Protein AF-0000000066300112 (afdb_homodimer)

Solvent-accessible surface area (backbone atoms only — not comparable to full-atom values): 14042 Å² total; per-residue (Å²): 109,47,23,55,57,46,53,54,49,41,53,52,26,54,49,70,46,32,45,64,66,41,35,64,42,34,27,71,74,9,34,42,31,29,86,35,51,52,90,92,51,82,39,70,34,71,17,26,68,51,42,35,70,71,39,67,60,43,56,72,38,44,49,44,45,76,44,78,74,46,71,55,69,42,65,43,68,39,42,24,39,34,36,32,34,36,44,31,38,26,55,88,60,64,20,62,32,71,43,59,37,46,36,41,33,35,38,55,98,65,18,28,46,32,39,40,44,38,51,46,44,68,46,54,28,49,12,45,60,26,69,71,45,36,48,53,52,60,72,68,97,110,45,23,56,57,46,53,55,49,40,53,50,27,53,50,69,47,32,45,66,66,41,35,64,43,34,29,70,75,8,32,44,32,30,86,34,49,52,92,92,51,83,41,71,34,72,18,26,66,53,41,35,70,70,38,66,57,42,55,73,37,44,48,44,45,77,43,76,73,42,71,56,68,44,66,42,66,40,43,24,38,34,36,33,33,36,45,30,36,27,55,88,60,64,22,62,32,70,43,59,37,45,36,41,34,34,39,54,97,66,18,30,46,31,40,41,45,39,50,47,44,68,44,54,29,48,12,45,60,27,67,71,46,38,47,51,52,58,69,68,96

Foldseek 3Di:
DFFLVLVVVLLVCVQVLNQLVNLVLADQQAKEAEPPADPLDDGIATGSVSSCVVRVCVSVFKHKDKDDWDWDDDPDRQKTWIKIWIWMATNQVRAIATKIKIWIFGDDPRGTRYIYIYIDNQRVQVRCVHPVSVVCVSVVD/DFFLVLVVVLLVCVQVLNQLVNLVLADQQAKEAEPPADPLDDGIATGSVSSCVVCVCVSVFKHKDKDDWDWDDDPDRQKTWIKIWIWMATNQVRAIATKIKIWIFGDDPRGTRYIYIYIDNQRVQVRCVHPVSVVCVSVVD

Secondary structure (DSSP, 8-state):
--HHHHHHHHHHHHHTT-HHHHHTTEEEEEEEE-TTPPTTS--EEESHHHHHHHHTTHHHHEEEEEEEEEEE-BS-TTEEEEEEEEEEEETTT--EEEEEEEEEEEEETTEEEEEEEEE-HHHHHHHTTSHHHHHHHHHH-/--HHHHHHHHHHHHHTT-HHHHHTTEEEEEEEE-TTPPTTS--EEESHHHHHHHHTTHHHHEEEEEEEEEEE-BS-TTEEEEEEEEEEEETTT--EEEEEEEEEEEEETTEEEEEEEEE-HHHHHHHTTSHHHHHHHHHH-

Radius of gyration: 19.24 Å; Cα contacts (8 Å, |Δi|>4): 624; chains: 2; bounding box: 43×50×34 Å

Sequence (282 aa):
MNAKEILVHSLRLLENGDARGWCDLFHPEGVLEFPYAPPGWKTRFEGRETIWAHMRLFPEHLTVRFTDVQFYETADPDLAIGEFHGDGVATVSGGKLAQDYISVLRTRDGQILLYRDFWNPLRHLEALGGVEAAAKIVQGAMNAKEILVHSLRLLENGDARGWCDLFHPEGVLEFPYAPPGWKTRFEGRETIWAHMRLFPEHLTVRFTDVQFYETADPDLAIGEFHGDGVATVSGGKLAQDYISVLRTRDGQILLYRDFWNPLRHLEALGGVEAAAKIVQGA

pLDDT: mean 92.83, std 10.64, range [42.91, 98.94]

InterPro domains:
  IPR032710 NTF2-like domain superfamily [SSF54427] (1-129)
  IPR037401 SnoaL-like domain [PF12680] (11-113)

Organism: Pseudomonas aeruginosa (strain ATCC 15692 / DSM 22644 / CIP 104116 / JCM 14847 / LMG 12228 / 1C / PRS 101 / PAO1) (NCBI:txid208964)

Structure (mmCIF, N/CA/C/O backbone):
data_AF-0000000066300112-model_v1
#
loop_
_entity.id
_entity.type
_entity.pdbx_description
1 polymer 'Uncharacterized PhzA/B-like protein PA3332'
#
loop_
_atom_site.group_PDB
_atom_site.id
_atom_site.type_symbol
_atom_site.label_atom_id
_atom_site.label_alt_id
_atom_site.label_comp_id
_atom_site.label_asym_id
_atom_site.label_entity_id
_atom_site.label_seq_id
_atom_site.pdbx_PDB_ins_code
_atom_site.Cartn_x
_atom_site.Cartn_y
_atom_site.Cartn_z
_atom_site.occupancy
_atom_site.B_iso_or_equiv
_atom_site.auth_seq_id
_atom_site.auth_comp_id
_atom_site.auth_asym_id
_atom_site.auth_atom_id
_atom_site.pdbx_PDB_model_num
ATOM 1 N N . MET A 1 1 ? 19.109 -15.453 -10.133 1 88.5 1 MET A N 1
ATOM 2 C CA . MET A 1 1 ? 18.172 -14.367 -10.398 1 88.5 1 MET A CA 1
ATOM 3 C C . MET A 1 1 ? 18.156 -13.359 -9.25 1 88.5 1 MET A C 1
ATOM 5 O O . MET A 1 1 ? 18.266 -13.742 -8.086 1 88.5 1 MET A O 1
ATOM 9 N N . ASN A 1 2 ? 18.125 -12.062 -9.594 1 95 2 ASN A N 1
ATOM 10 C CA . ASN A 1 2 ? 17.984 -11.07 -8.531 1 95 2 ASN A CA 1
ATOM 11 C C . ASN A 1 2 ? 16.531 -10.844 -8.156 1 95 2 ASN A C 1
ATOM 13 O O . ASN A 1 2 ? 15.633 -11.438 -8.75 1 95 2 ASN A O 1
ATOM 17 N N . ALA A 1 3 ? 16.328 -10.078 -7.164 1 97.81 3 ALA A N 1
ATOM 18 C CA . ALA A 1 3 ? 14.992 -9.906 -6.59 1 97.81 3 ALA A CA 1
ATOM 19 C C . ALA A 1 3 ? 14.016 -9.352 -7.625 1 97.81 3 ALA A C 1
ATOM 21 O O . ALA A 1 3 ? 12.859 -9.766 -7.68 1 97.81 3 ALA A O 1
ATOM 22 N N . LYS A 1 4 ? 14.43 -8.375 -8.43 1 97.38 4 LYS A N 1
ATOM 23 C CA . LYS A 1 4 ? 13.57 -7.812 -9.469 1 97.38 4 LYS A CA 1
ATOM 24 C C . LYS A 1 4 ? 13.125 -8.883 -10.461 1 97.38 4 LYS A C 1
ATOM 26 O O . LYS A 1 4 ? 11.938 -8.977 -10.789 1 97.38 4 LYS A O 1
ATOM 31 N N . GLU A 1 5 ? 14.047 -9.633 -10.945 1 97.62 5 GLU A N 1
ATOM 32 C CA . GLU A 1 5 ? 13.75 -10.719 -11.867 1 97.62 5 GLU A CA 1
ATOM 33 C C . GLU A 1 5 ? 12.797 -11.734 -11.242 1 97.62 5 GLU A C 1
ATOM 35 O O . GLU A 1 5 ? 11.898 -12.25 -11.914 1 97.62 5 GLU A O 1
ATOM 40 N N . ILE A 1 6 ? 13.031 -11.992 -9.969 1 98.56 6 ILE A N 1
ATOM 41 C CA . ILE A 1 6 ? 12.188 -12.953 -9.266 1 98.56 6 ILE A CA 1
ATOM 42 C C . ILE A 1 6 ? 10.766 -12.406 -9.156 1 98.56 6 ILE A C 1
ATOM 44 O O . ILE A 1 6 ? 9.797 -13.148 -9.359 1 98.56 6 ILE A O 1
ATOM 48 N N . LEU A 1 7 ? 10.57 -11.117 -8.828 1 98.69 7 LEU A N 1
ATOM 49 C CA . LEU A 1 7 ? 9.234 -10.531 -8.758 1 98.69 7 LEU A CA 1
ATOM 50 C C . LEU A 1 7 ? 8.539 -10.609 -10.109 1 98.69 7 LEU A C 1
ATOM 52 O O . LEU A 1 7 ? 7.375 -11.016 -10.195 1 98.69 7 LEU A O 1
ATOM 56 N N . VAL A 1 8 ? 9.242 -10.297 -11.188 1 98.56 8 VAL A N 1
ATOM 57 C CA . VAL A 1 8 ? 8.664 -10.367 -12.523 1 98.56 8 VAL A CA 1
ATOM 58 C C . VAL A 1 8 ? 8.258 -11.805 -12.836 1 98.56 8 VAL A C 1
ATOM 60 O O . VAL A 1 8 ? 7.156 -12.055 -13.328 1 98.56 8 VAL A O 1
ATOM 63 N N . HIS A 1 9 ? 9.141 -12.703 -12.547 1 98.56 9 HIS A N 1
ATOM 64 C CA . HIS A 1 9 ? 8.852 -14.117 -12.758 1 98.56 9 HIS A CA 1
ATOM 65 C C . HIS A 1 9 ? 7.648 -14.562 -11.938 1 98.56 9 HIS A C 1
ATOM 67 O O . HIS A 1 9 ? 6.809 -15.328 -12.422 1 98.56 9 HIS A O 1
ATOM 73 N N . SER A 1 10 ? 7.578 -14.133 -10.719 1 98.69 10 SER A N 1
ATOM 74 C CA . SER A 1 10 ? 6.453 -14.461 -9.852 1 98.69 10 SER A CA 1
ATOM 75 C C . SER A 1 10 ? 5.129 -14.023 -10.477 1 98.69 10 SER A C 1
ATOM 77 O O . SER A 1 10 ? 4.148 -14.773 -10.445 1 98.69 10 SER A O 1
ATOM 79 N N . LEU A 1 11 ? 5.055 -12.828 -11.039 1 98.56 11 LEU A N 1
ATOM 80 C CA . LEU A 1 11 ? 3.84 -12.32 -11.672 1 98.56 11 LEU A CA 1
ATOM 81 C C . LEU A 1 11 ? 3.451 -13.188 -12.867 1 98.56 11 LEU A C 1
ATOM 83 O O . LEU A 1 11 ? 2.271 -13.492 -13.062 1 98.56 11 LEU A O 1
ATOM 87 N N . ARG A 1 12 ? 4.406 -13.617 -13.656 1 98.25 12 ARG A N 1
ATOM 88 C CA . ARG A 1 12 ? 4.148 -14.469 -14.812 1 98.25 12 ARG A CA 1
ATOM 89 C C . ARG A 1 12 ? 3.564 -15.812 -14.383 1 98.25 12 ARG A C 1
ATOM 91 O O . ARG A 1 12 ? 2.662 -16.328 -15.031 1 98.25 12 ARG A O 1
ATOM 98 N N . LEU A 1 13 ? 4.109 -16.359 -13.328 1 98.25 13 LEU A N 1
ATOM 99 C CA . LEU A 1 13 ? 3.607 -17.625 -12.82 1 98.25 13 LEU A CA 1
ATOM 100 C C . LEU A 1 13 ? 2.148 -17.5 -12.398 1 98.25 13 LEU A C 1
ATOM 102 O O . LEU A 1 13 ? 1.335 -18.391 -12.688 1 98.25 13 LEU A O 1
ATOM 106 N N . LEU A 1 14 ? 1.793 -16.422 -11.711 1 97 14 LEU A N 1
ATOM 107 C CA . LEU A 1 14 ? 0.415 -16.203 -11.289 1 97 14 LEU A CA 1
ATOM 108 C C . LEU A 1 14 ? -0.497 -16 -12.492 1 97 14 LEU A C 1
ATOM 110 O O . LEU A 1 14 ? -1.623 -16.5 -12.516 1 97 14 LEU A O 1
ATOM 114 N N . GLU A 1 15 ? -0.04 -15.305 -13.516 1 97 15 GLU A N 1
ATOM 115 C CA . GLU A 1 15 ? -0.801 -15.109 -14.742 1 97 15 GLU A CA 1
ATOM 116 C C . GLU A 1 15 ? -1.117 -16.438 -15.414 1 97 15 GLU A C 1
ATOM 118 O O . GLU A 1 15 ? -2.195 -16.609 -15.992 1 97 15 GLU A O 1
ATOM 123 N N . ASN A 1 16 ? -0.213 -17.328 -15.32 1 96.56 16 ASN A N 1
ATOM 124 C CA . ASN A 1 16 ? -0.345 -18.625 -15.984 1 96.56 16 ASN A CA 1
ATOM 125 C C . ASN A 1 16 ? -1.075 -19.625 -15.102 1 96.56 16 ASN A C 1
ATOM 127 O O . AS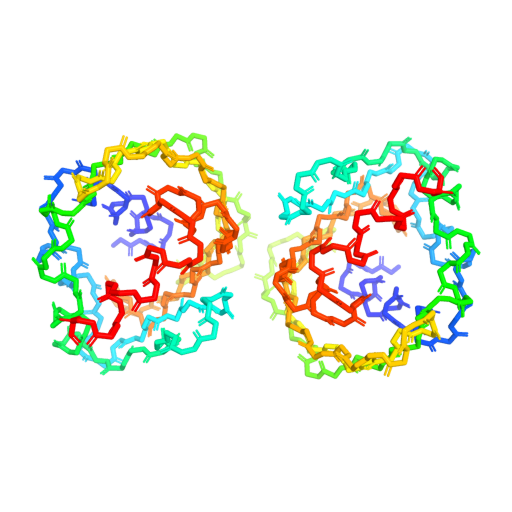N A 1 16 ? -1.207 -20.797 -15.469 1 96.56 16 ASN A O 1
ATOM 131 N N . GLY A 1 17 ? -1.426 -19.234 -13.984 1 94.69 17 GLY A N 1
ATOM 132 C CA . GLY A 1 17 ? -2.146 -20.109 -13.07 1 94.69 17 GLY A CA 1
ATOM 133 C C . GLY A 1 17 ? -1.262 -21.172 -12.438 1 94.69 17 GLY A C 1
ATOM 134 O O . GLY A 1 17 ? -1.748 -22.219 -12.008 1 94.69 17 GLY A O 1
ATOM 135 N N . ASP A 1 18 ? 0.039 -20.891 -12.43 1 96.81 18 ASP A N 1
ATOM 136 C CA . ASP A 1 18 ? 0.975 -21.844 -11.844 1 96.81 18 ASP A CA 1
ATOM 137 C C . ASP A 1 18 ? 1.244 -21.516 -10.375 1 96.81 18 ASP A C 1
ATOM 139 O O . ASP A 1 18 ? 2.342 -21.078 -10.023 1 96.81 18 ASP A O 1
ATOM 143 N N . ALA A 1 19 ? 0.326 -21.906 -9.531 1 96.69 19 ALA A N 1
ATOM 144 C CA . ALA A 1 19 ? 0.396 -21.594 -8.109 1 96.69 19 ALA A CA 1
ATOM 145 C C . ALA A 1 19 ? 1.543 -22.344 -7.438 1 96.69 19 ALA A C 1
ATOM 147 O O . ALA A 1 19 ? 2.238 -21.781 -6.582 1 96.69 19 ALA A O 1
ATOM 148 N N . ARG A 1 20 ? 1.713 -23.547 -7.762 1 97.5 20 ARG A N 1
ATOM 149 C CA . ARG A 1 20 ? 2.795 -24.297 -7.137 1 97.5 20 ARG A CA 1
ATOM 150 C C . ARG A 1 20 ? 4.156 -23.719 -7.516 1 97.5 20 ARG A C 1
ATOM 152 O O . ARG A 1 20 ? 5.023 -23.547 -6.656 1 97.5 20 ARG A O 1
ATOM 159 N N . GLY A 1 21 ? 4.375 -23.484 -8.859 1 98.25 21 GLY A N 1
ATOM 160 C CA . GLY A 1 21 ? 5.602 -22.812 -9.266 1 98.25 21 GLY A CA 1
ATOM 161 C C . GLY A 1 21 ? 5.855 -21.516 -8.531 1 98.25 21 GLY A C 1
ATOM 162 O O . GLY A 1 21 ? 6.996 -21.203 -8.18 1 98.25 21 GLY A O 1
ATOM 163 N N . TRP A 1 22 ? 4.812 -20.719 -8.305 1 98.56 22 TRP A N 1
ATOM 164 C CA . TRP A 1 22 ? 4.914 -19.469 -7.57 1 98.56 22 TRP A CA 1
ATOM 165 C C . TRP A 1 22 ? 5.387 -19.703 -6.141 1 98.56 22 TRP A C 1
ATOM 167 O O . TRP A 1 22 ? 6.316 -19.047 -5.672 1 98.56 22 TRP A O 1
ATOM 177 N N . CYS A 1 23 ? 4.789 -20.703 -5.438 1 98.62 23 CYS A N 1
ATOM 178 C CA . CYS A 1 23 ? 5.156 -21.016 -4.059 1 98.62 23 CYS A CA 1
ATOM 179 C C . CYS A 1 23 ? 6.594 -21.516 -3.98 1 98.62 23 CYS A C 1
ATOM 181 O O . CYS A 1 23 ? 7.293 -21.25 -3.002 1 98.62 23 CYS A O 1
ATOM 183 N N . ASP A 1 24 ? 7.047 -22.172 -4.992 1 98.38 24 ASP A N 1
ATOM 184 C CA . ASP A 1 24 ? 8.383 -22.781 -5 1 98.38 24 ASP A CA 1
ATOM 185 C C . ASP A 1 24 ? 9.461 -21.703 -5.117 1 98.38 24 ASP A C 1
ATOM 187 O O . ASP A 1 24 ? 10.641 -21.98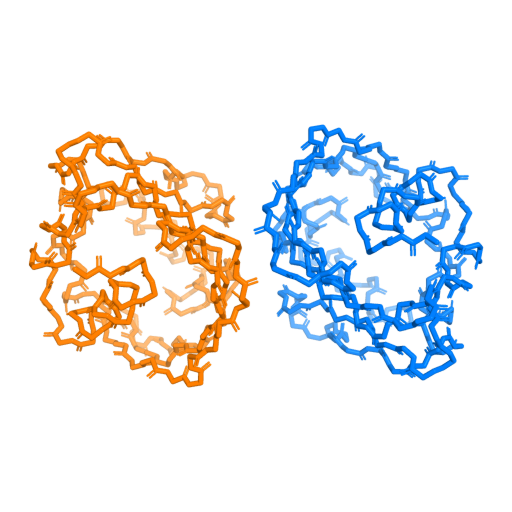4 -4.91 1 98.38 24 ASP A O 1
ATOM 191 N N . LEU A 1 25 ? 9.102 -20.484 -5.465 1 98.69 25 LEU A N 1
ATOM 192 C CA . LEU A 1 25 ? 10.055 -19.375 -5.469 1 98.69 25 LEU A CA 1
ATOM 193 C C . LEU A 1 25 ? 10.461 -19.016 -4.047 1 98.69 25 LEU A C 1
ATOM 195 O O . LEU A 1 25 ? 11.492 -18.359 -3.842 1 98.69 25 LEU A O 1
ATOM 199 N N . PHE A 1 26 ? 9.656 -19.391 -3.047 1 98.88 26 PHE A N 1
ATOM 200 C CA . PHE A 1 26 ? 9.914 -19.016 -1.663 1 98.88 26 PHE A CA 1
ATOM 201 C C . PHE A 1 26 ? 10.969 -19.922 -1.036 1 98.88 26 PHE A C 1
ATOM 203 O O . PHE A 1 26 ? 11.008 -21.109 -1.325 1 98.88 26 PHE A O 1
ATOM 210 N N . HIS A 1 27 ? 11.836 -19.312 -0.205 1 98.62 27 HIS A N 1
ATOM 211 C CA . HIS A 1 27 ? 12.602 -20.094 0.76 1 98.62 27 HIS A CA 1
ATOM 212 C C . HIS A 1 27 ? 11.688 -20.969 1.607 1 98.62 27 HIS A C 1
ATOM 214 O O . HIS A 1 27 ? 10.539 -20.594 1.879 1 98.62 27 HIS A O 1
ATOM 220 N N . PRO A 1 28 ? 12.18 -22.141 2.018 1 98.56 28 PRO A N 1
ATOM 221 C CA . PRO A 1 28 ? 11.336 -22.984 2.861 1 98.56 28 PRO A CA 1
ATOM 222 C C . PRO A 1 28 ? 10.773 -22.234 4.07 1 98.56 28 PRO A C 1
ATOM 224 O O . PRO A 1 28 ? 9.664 -22.531 4.527 1 98.56 28 PRO A O 1
ATOM 227 N N . GLU A 1 29 ? 11.523 -21.25 4.543 1 98.5 29 GLU A N 1
ATOM 228 C CA . GLU A 1 29 ? 11.07 -20.438 5.672 1 98.5 29 GLU A CA 1
ATOM 229 C C . GLU A 1 29 ? 10.594 -19.062 5.207 1 98.5 29 GLU A C 1
ATOM 231 O O . GLU A 1 29 ? 10.562 -18.109 5.992 1 98.5 29 GLU A O 1
ATOM 236 N N . GLY A 1 30 ? 10.383 -18.922 3.941 1 98.81 30 GLY A N 1
ATOM 237 C CA . GLY A 1 30 ? 9.938 -17.641 3.395 1 98.81 30 GLY A CA 1
ATOM 238 C C . GLY A 1 30 ? 8.609 -17.188 3.965 1 98.81 30 GLY A C 1
ATOM 239 O O . GLY A 1 30 ? 7.852 -17.984 4.516 1 98.81 30 GLY A O 1
ATOM 240 N N . VAL A 1 31 ? 8.328 -15.922 3.887 1 98.94 31 VAL A N 1
ATOM 241 C CA . VAL A 1 31 ? 7.148 -15.312 4.492 1 98.94 31 VAL A CA 1
ATOM 242 C C . VAL A 1 31 ? 6.391 -14.5 3.443 1 98.94 31 VAL A C 1
ATOM 244 O O . VAL A 1 31 ? 7 -13.781 2.645 1 98.94 31 VAL A O 1
ATOM 247 N N . LEU A 1 32 ? 5.07 -14.633 3.383 1 98.81 32 LEU A N 1
ATOM 248 C CA . LEU A 1 32 ? 4.145 -13.82 2.6 1 98.81 32 LEU A CA 1
ATOM 249 C C . LEU A 1 32 ? 3.273 -12.961 3.508 1 98.81 32 LEU A C 1
ATOM 251 O O . LEU A 1 32 ? 2.705 -13.453 4.48 1 98.81 32 LEU A O 1
ATOM 255 N N . GLU A 1 33 ? 3.232 -11.688 3.23 1 98.81 33 GLU A N 1
ATOM 256 C CA . GLU A 1 33 ? 2.43 -10.781 4.039 1 98.81 33 GLU A CA 1
ATOM 257 C C . GLU A 1 33 ? 1.467 -9.977 3.172 1 98.81 33 GLU A C 1
ATOM 259 O O . GLU A 1 33 ? 1.83 -9.531 2.082 1 98.81 33 GLU A O 1
ATOM 264 N N . PHE A 1 34 ? 0.231 -9.844 3.625 1 98.12 34 PHE A N 1
ATOM 265 C CA . PHE A 1 34 ? -0.791 -8.953 3.086 1 98.12 34 PHE A CA 1
ATOM 266 C C . PHE A 1 34 ? -1.188 -7.902 4.113 1 98.12 34 PHE A C 1
ATOM 268 O O . PHE A 1 34 ? -2.227 -8.023 4.766 1 98.12 34 PHE A O 1
ATOM 275 N N . PRO A 1 35 ? -0.487 -6.754 4.164 1 98.31 35 PRO A N 1
ATOM 276 C CA . PRO A 1 35 ? -0.663 -5.828 5.285 1 98.31 35 PRO A CA 1
ATOM 277 C C . PRO A 1 35 ? -2.061 -5.215 5.328 1 98.31 35 PRO A C 1
ATOM 279 O O . PRO A 1 35 ? -2.539 -4.836 6.398 1 98.31 35 PRO A O 1
ATOM 282 N N . TYR A 1 36 ? -2.729 -5.172 4.176 1 97.94 36 TYR A N 1
ATOM 283 C CA . TYR A 1 36 ? -3.998 -4.457 4.137 1 97.94 36 TYR A CA 1
ATOM 284 C C . TYR A 1 36 ? -5.164 -5.422 3.967 1 97.94 36 TYR A C 1
ATOM 286 O O . TYR A 1 36 ? -6.262 -5.016 3.578 1 97.94 36 TYR A O 1
ATOM 294 N N . ALA A 1 37 ? -4.949 -6.699 4.191 1 94.5 37 ALA A N 1
ATOM 295 C CA . ALA A 1 37 ? -6.035 -7.668 4.094 1 94.5 37 ALA A CA 1
ATOM 296 C C . ALA A 1 37 ? -7.207 -7.277 4.992 1 94.5 37 ALA A C 1
ATOM 298 O O . ALA A 1 37 ? -7.008 -6.691 6.059 1 94.5 37 ALA A O 1
ATOM 299 N N . PRO A 1 38 ? -8.391 -7.602 4.586 1 90.69 38 PRO A N 1
ATOM 300 C CA . PRO A 1 38 ? -9.57 -7.277 5.391 1 90.69 38 PRO A CA 1
ATOM 301 C C . PRO A 1 38 ? -9.547 -7.941 6.766 1 90.69 38 PRO A C 1
ATOM 303 O O . PRO A 1 38 ? -8.828 -8.922 6.973 1 90.69 38 PRO A O 1
ATOM 306 N N . PRO A 1 39 ? -10.359 -7.285 7.691 1 84.88 39 PRO A N 1
ATOM 307 C CA . PRO A 1 39 ? -10.477 -7.934 9 1 84.88 39 PRO A CA 1
ATOM 308 C C . PRO A 1 39 ? -10.945 -9.383 8.898 1 84.88 39 PRO A C 1
ATOM 310 O O . PRO A 1 39 ? -11.812 -9.703 8.086 1 84.88 39 PRO A O 1
ATOM 313 N N . GLY A 1 40 ? -10.289 -10.234 9.648 1 85.62 40 GLY A N 1
ATOM 314 C CA . GLY A 1 40 ? -10.664 -11.641 9.633 1 85.62 40 GLY A CA 1
ATOM 315 C C . GLY A 1 40 ? -9.805 -12.477 8.703 1 85.62 40 GLY A C 1
ATOM 316 O O . GLY A 1 40 ? -9.773 -13.703 8.812 1 85.62 40 GLY A O 1
ATOM 317 N N . TRP A 1 41 ? -9.195 -11.812 7.723 1 88.75 41 TRP A N 1
ATOM 318 C CA . TRP A 1 41 ? -8.289 -12.531 6.824 1 88.75 41 TRP A CA 1
ATOM 319 C C . TRP A 1 41 ? -6.898 -12.648 7.434 1 88.75 41 TRP A C 1
ATOM 321 O O . TRP A 1 41 ? -6.434 -11.734 8.125 1 88.75 41 TRP A O 1
ATOM 331 N N . LYS A 1 42 ? -6.254 -13.773 7.227 1 92.19 42 LYS A N 1
ATOM 332 C CA . LYS A 1 42 ? -4.852 -13.914 7.617 1 92.19 42 LYS A CA 1
ATOM 333 C C . LYS A 1 42 ? -3.969 -12.93 6.863 1 92.19 42 LYS A C 1
ATOM 335 O O . LYS A 1 42 ? -4.145 -12.727 5.656 1 92.19 42 LYS A O 1
ATOM 340 N N . THR A 1 43 ? -2.975 -12.375 7.59 1 96.38 43 THR A N 1
ATOM 341 C CA . THR A 1 43 ? -2.141 -11.336 6.984 1 96.38 43 THR A CA 1
ATOM 342 C C . THR A 1 43 ? -0.707 -11.836 6.812 1 96.38 43 THR A C 1
ATOM 344 O O . THR A 1 43 ? 0.1 -11.188 6.137 1 96.38 43 THR A O 1
ATOM 347 N N . ARG A 1 44 ? -0.374 -12.891 7.461 1 98.44 44 ARG A N 1
ATOM 348 C CA . ARG A 1 44 ? 1 -13.383 7.449 1 98.44 44 ARG A CA 1
ATOM 349 C C . ARG A 1 44 ? 1.039 -14.898 7.336 1 98.44 44 ARG A C 1
ATOM 351 O O . ARG A 1 44 ? 0.321 -15.602 8.055 1 98.44 44 ARG A O 1
ATOM 358 N N . PHE A 1 45 ? 1.798 -15.383 6.375 1 98.31 45 PHE A N 1
ATOM 359 C CA . PHE A 1 45 ? 2.002 -16.797 6.121 1 98.31 45 PHE A CA 1
ATOM 360 C C . PHE A 1 45 ? 3.48 -17.156 6.203 1 98.31 45 PHE A C 1
ATOM 362 O O . PHE A 1 45 ? 4.297 -16.625 5.449 1 98.31 45 PHE A O 1
ATOM 369 N N . GLU A 1 46 ? 3.799 -18.047 7.109 1 98.69 46 GLU A N 1
ATOM 370 C CA . GLU A 1 46 ? 5.195 -18.406 7.328 1 98.69 46 GLU A CA 1
ATOM 371 C C . GLU A 1 46 ? 5.484 -19.828 6.848 1 98.69 46 GLU A C 1
ATOM 373 O O . GLU A 1 46 ? 4.891 -20.781 7.336 1 98.69 46 GLU A O 1
ATOM 378 N N . GLY A 1 47 ? 6.406 -19.828 5.898 1 98.75 47 GLY A N 1
ATOM 379 C CA . GLY A 1 47 ? 6.809 -21.109 5.352 1 98.75 47 GLY A CA 1
ATOM 380 C C . GLY A 1 47 ? 6.18 -21.422 4.004 1 98.75 47 GLY A C 1
ATOM 381 O O . GLY A 1 47 ? 4.988 -21.172 3.803 1 98.75 47 GLY A O 1
ATOM 382 N N . ARG A 1 48 ? 7.023 -21.984 3.156 1 98.5 48 ARG A N 1
ATOM 383 C CA . ARG A 1 48 ? 6.617 -22.25 1.782 1 98.5 48 ARG A CA 1
ATOM 384 C C . ARG A 1 48 ? 5.387 -23.156 1.744 1 98.5 48 ARG A C 1
ATOM 386 O O . ARG A 1 48 ? 4.473 -22.938 0.947 1 98.5 48 ARG A O 1
ATOM 393 N N . GLU A 1 49 ? 5.281 -24.141 2.594 1 98.25 49 GLU A N 1
ATOM 394 C CA . GLU A 1 49 ? 4.164 -25.078 2.568 1 98.25 49 GLU A CA 1
ATOM 395 C C . GLU A 1 49 ? 2.893 -24.438 3.113 1 98.25 49 GLU A C 1
ATOM 397 O O . GLU A 1 49 ? 1.788 -24.75 2.658 1 98.25 49 GLU A O 1
ATOM 402 N N . THR A 1 50 ? 3.035 -23.594 4.109 1 98.25 50 THR A N 1
ATOM 403 C CA . THR A 1 50 ? 1.897 -22.812 4.582 1 98.25 50 THR A CA 1
ATOM 404 C C . THR A 1 50 ? 1.364 -21.906 3.477 1 98.25 50 THR A C 1
ATOM 406 O O . THR A 1 50 ? 0.151 -21.797 3.287 1 98.25 50 THR A O 1
ATOM 409 N N . ILE A 1 51 ? 2.256 -21.297 2.754 1 98.38 51 ILE A N 1
ATOM 410 C CA . ILE A 1 51 ? 1.879 -20.453 1.63 1 98.38 51 ILE A CA 1
ATOM 411 C C . ILE A 1 51 ? 1.184 -21.281 0.559 1 98.38 51 ILE A C 1
ATOM 413 O O . ILE A 1 51 ? 0.147 -20.891 0.025 1 98.38 51 ILE A O 1
ATOM 417 N N . TRP A 1 52 ? 1.664 -22.453 0.327 1 97.75 52 TRP A N 1
ATOM 418 C CA . TRP A 1 52 ? 1.053 -23.359 -0.649 1 97.75 52 TRP A CA 1
ATOM 419 C C . TRP A 1 52 ? -0.362 -23.734 -0.226 1 97.75 52 TRP A C 1
ATOM 421 O O . TRP A 1 52 ? -1.282 -23.734 -1.047 1 97.75 52 TRP A O 1
ATOM 431 N N . ALA A 1 53 ? -0.567 -24.031 1.001 1 96.5 53 ALA A N 1
ATOM 432 C CA . ALA A 1 53 ? -1.896 -24.375 1.496 1 96.5 53 ALA A CA 1
ATOM 433 C C . ALA A 1 53 ? -2.898 -23.266 1.213 1 96.5 53 ALA A C 1
ATOM 435 O O . ALA A 1 53 ? -4.066 -23.531 0.914 1 96.5 53 ALA A O 1
ATOM 436 N N . HIS A 1 54 ? -2.441 -22.047 1.311 1 93.56 54 HIS A N 1
ATOM 437 C CA . HIS A 1 54 ? -3.301 -20.891 1.083 1 93.56 54 HIS A CA 1
ATOM 438 C C . HIS A 1 54 ? -3.527 -20.656 -0.407 1 93.56 54 HIS A C 1
ATOM 440 O O . HIS A 1 54 ? -4.629 -20.297 -0.822 1 93.56 54 HIS A O 1
ATOM 446 N N . MET A 1 55 ? -2.494 -20.953 -1.212 1 95.12 55 MET A N 1
ATOM 447 C CA . MET A 1 55 ? -2.479 -20.516 -2.605 1 95.12 55 MET A CA 1
ATOM 448 C C . MET A 1 55 ? -2.953 -21.625 -3.531 1 95.12 55 MET A C 1
ATOM 450 O O . MET A 1 55 ? -3.252 -21.375 -4.703 1 95.12 55 MET A O 1
ATOM 454 N N . ARG A 1 56 ? -3.137 -22.781 -3.098 1 92.38 56 ARG A N 1
ATOM 455 C CA . ARG A 1 56 ? -3.322 -23.953 -3.939 1 92.38 56 ARG A CA 1
ATOM 456 C C . ARG A 1 56 ? -4.594 -23.844 -4.77 1 92.38 56 ARG A C 1
ATOM 458 O O . ARG A 1 56 ? -4.664 -24.359 -5.887 1 92.38 56 ARG A O 1
ATOM 465 N N . LEU A 1 57 ? -5.625 -23.188 -4.316 1 86.5 57 LEU A N 1
ATOM 466 C CA . LEU A 1 57 ? -6.879 -23.078 -5.055 1 86.5 57 LEU A CA 1
ATOM 467 C C . LEU A 1 57 ? -6.957 -21.766 -5.809 1 86.5 57 LEU A C 1
ATOM 469 O O . LEU A 1 57 ? -7.953 -21.484 -6.484 1 86.5 57 LEU A O 1
ATOM 473 N N . PHE A 1 58 ? -5.977 -20.953 -5.773 1 87 58 PHE A N 1
ATOM 474 C CA . PHE A 1 58 ? -5.953 -19.625 -6.371 1 87 58 PHE A CA 1
ATOM 475 C C . PHE A 1 58 ? -6.301 -19.703 -7.852 1 87 58 PHE A C 1
ATOM 477 O O . PHE A 1 58 ? -7.137 -18.938 -8.336 1 87 58 PHE A O 1
ATOM 484 N N . PRO A 1 59 ? -5.715 -20.703 -8.633 1 87.69 59 PRO A N 1
ATOM 485 C CA . PRO A 1 59 ? -6.004 -20.734 -10.07 1 87.69 59 PRO A CA 1
ATOM 486 C C . PRO A 1 59 ? -7.48 -20.984 -10.375 1 87.69 59 PRO A C 1
ATOM 488 O O . PRO A 1 59 ? -7.961 -20.625 -11.453 1 87.69 59 PRO A O 1
ATOM 491 N N . GLU A 1 60 ? -8.172 -21.531 -9.453 1 88.12 60 GLU A N 1
ATOM 492 C CA . GLU A 1 60 ? -9.594 -21.797 -9.641 1 88.12 60 GLU A CA 1
ATOM 493 C C . GLU A 1 60 ? -10.438 -20.578 -9.289 1 88.12 60 GLU A C 1
ATOM 495 O O . GLU A 1 60 ? -11.602 -20.5 -9.68 1 88.12 60 GLU A O 1
ATOM 500 N N . HIS A 1 61 ? -9.797 -19.688 -8.68 1 86.56 61 HIS A N 1
ATOM 501 C CA . HIS A 1 61 ? -10.602 -18.625 -8.102 1 86.56 61 HIS A CA 1
ATOM 502 C C . HIS A 1 61 ? -10.391 -17.312 -8.852 1 86.56 61 HIS A C 1
ATOM 504 O O . HIS A 1 61 ? -11.266 -16.438 -8.836 1 86.56 61 HIS A O 1
ATOM 510 N N . LEU A 1 62 ? -9.258 -17.172 -9.469 1 88.75 62 LEU A N 1
ATOM 511 C CA . LEU A 1 62 ? -8.922 -15.859 -10.023 1 88.75 62 LEU A CA 1
ATOM 512 C C . LEU A 1 62 ? -8.102 -16.016 -11.297 1 88.75 62 LEU A C 1
ATOM 514 O O . LEU A 1 62 ? -7.168 -16.812 -11.352 1 88.75 62 LEU A O 1
ATOM 518 N N . THR A 1 63 ? -8.477 -15.32 -12.305 1 93.88 63 THR A N 1
ATOM 519 C CA . THR A 1 63 ? -7.609 -15.047 -13.445 1 93.88 63 THR A CA 1
ATOM 520 C C . THR A 1 63 ? -7.137 -13.594 -13.438 1 93.88 63 THR A C 1
ATOM 522 O O . THR A 1 63 ? -7.922 -12.688 -13.156 1 93.88 63 THR A O 1
ATOM 525 N N . VAL A 1 64 ? -5.887 -13.445 -13.719 1 96.44 64 VAL A N 1
ATOM 526 C CA . VAL A 1 64 ? -5.367 -12.078 -13.625 1 96.44 64 VAL A CA 1
ATOM 527 C C . VAL A 1 64 ? -4.27 -11.875 -14.664 1 96.44 64 VAL A C 1
ATOM 529 O O . VAL A 1 64 ? -3.549 -12.812 -15.016 1 96.44 64 VAL A O 1
ATOM 532 N N . ARG A 1 65 ? -4.18 -10.688 -15.219 1 98.06 65 ARG A N 1
ATOM 533 C CA . ARG A 1 65 ? -3.082 -10.195 -16.047 1 98.06 65 ARG A CA 1
ATOM 534 C C . ARG A 1 65 ? -2.424 -8.977 -15.398 1 98.06 65 ARG A C 1
ATOM 536 O O . ARG A 1 65 ? -3.109 -8.055 -14.945 1 98.06 65 ARG A O 1
ATOM 543 N N . PHE A 1 66 ? -1.118 -9.031 -15.375 1 98.56 66 PHE A N 1
ATOM 544 C CA . PHE A 1 66 ? -0.385 -7.926 -14.766 1 98.56 66 PHE A CA 1
ATOM 545 C C . PHE A 1 66 ? 0.256 -7.051 -15.836 1 98.56 66 PHE A C 1
ATOM 547 O O . PHE A 1 66 ? 0.787 -7.559 -16.828 1 98.56 66 PHE A O 1
ATOM 554 N N . THR A 1 67 ? 0.167 -5.766 -15.664 1 98.56 67 THR A N 1
ATOM 555 C CA . THR A 1 67 ? 0.746 -4.785 -16.578 1 98.56 67 THR A CA 1
ATOM 556 C C . THR A 1 67 ? 1.412 -3.654 -15.797 1 98.56 67 THR A C 1
ATOM 558 O O . THR A 1 67 ? 1.334 -3.609 -14.57 1 98.56 67 THR A O 1
ATOM 561 N N . ASP A 1 68 ? 2.189 -2.799 -16.516 1 98.44 68 ASP A N 1
ATOM 562 C CA . ASP A 1 68 ? 2.77 -1.565 -15.992 1 98.44 68 ASP A CA 1
ATOM 563 C C . ASP A 1 68 ? 3.678 -1.851 -14.797 1 98.44 68 ASP A C 1
ATOM 565 O O . ASP A 1 68 ? 3.588 -1.179 -13.773 1 98.44 68 ASP A O 1
ATOM 569 N N . VAL A 1 69 ? 4.438 -2.912 -14.883 1 98.44 69 VAL A N 1
ATOM 570 C CA . VAL A 1 69 ? 5.367 -3.273 -13.82 1 98.44 69 VAL A CA 1
ATOM 571 C C . VAL A 1 69 ? 6.539 -2.297 -13.805 1 98.44 69 VAL A C 1
ATOM 573 O O . VAL A 1 69 ? 7.258 -2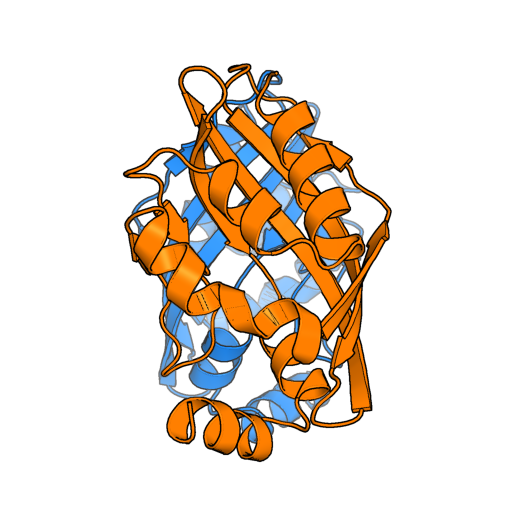.162 -14.797 1 98.44 69 VAL A O 1
ATOM 576 N N . GLN A 1 70 ? 6.688 -1.577 -12.75 1 98.25 70 GLN A N 1
ATOM 577 C CA . GLN A 1 70 ? 7.773 -0.62 -12.555 1 98.25 70 GLN A CA 1
ATOM 578 C C . GLN A 1 70 ? 8.477 -0.848 -11.227 1 98.25 70 GLN A C 1
ATOM 580 O O . GLN A 1 70 ? 7.855 -1.31 -10.258 1 98.25 70 GLN A O 1
ATOM 585 N N . PHE A 1 71 ? 9.742 -0.54 -11.234 1 97.88 71 PHE A N 1
ATOM 586 C CA . PHE A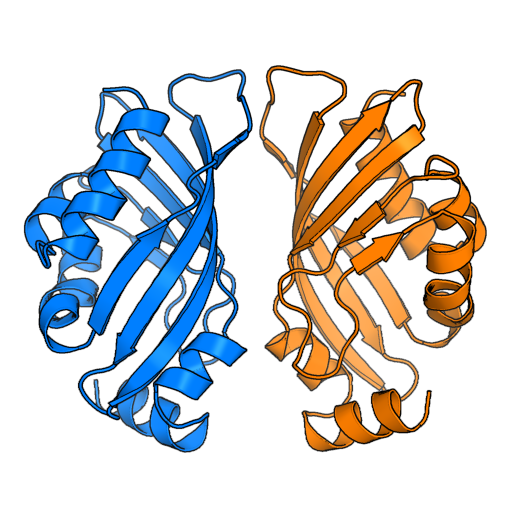 1 71 ? 10.523 -0.761 -10.023 1 97.88 71 PHE A CA 1
ATOM 587 C C . PHE A 1 71 ? 11.164 0.536 -9.555 1 97.88 71 PHE A C 1
ATOM 589 O O . PHE A 1 71 ? 11.539 1.384 -10.367 1 97.88 71 PHE A O 1
ATOM 596 N N . TYR A 1 72 ? 11.258 0.617 -8.203 1 97.19 72 TYR A N 1
ATOM 597 C CA . TYR A 1 72 ? 12.133 1.612 -7.598 1 97.19 72 TYR A CA 1
ATOM 598 C C . TYR A 1 72 ? 13.539 1.057 -7.41 1 97.19 72 TYR A C 1
ATOM 600 O O . TYR A 1 72 ? 13.711 -0.065 -6.93 1 97.19 72 TYR A O 1
ATOM 608 N N . GLU A 1 73 ? 14.469 1.773 -7.781 1 92.06 73 GLU A N 1
ATOM 609 C CA . GLU A 1 73 ? 15.844 1.288 -7.688 1 92.06 73 GLU A CA 1
ATOM 610 C C . GLU A 1 73 ? 16.297 1.214 -6.234 1 92.06 73 GLU A C 1
ATOM 612 O O . GLU A 1 73 ? 16.25 2.209 -5.508 1 92.06 73 GLU A O 1
ATOM 617 N N . THR A 1 74 ? 16.719 0.064 -5.828 1 92.38 74 THR A N 1
ATOM 618 C CA . THR A 1 74 ? 17.219 -0.153 -4.477 1 92.38 74 THR A CA 1
ATOM 619 C C . THR A 1 74 ? 18.734 -0.315 -4.484 1 92.38 74 THR A C 1
ATOM 621 O O . THR A 1 74 ? 19.344 -0.482 -5.547 1 92.38 74 THR A O 1
ATOM 624 N N . ALA A 1 75 ? 19.344 -0.203 -3.361 1 89.81 75 ALA A N 1
ATOM 625 C CA . ALA A 1 75 ? 20.781 -0.338 -3.211 1 89.81 75 ALA A CA 1
ATOM 626 C C . ALA A 1 75 ? 21.188 -1.805 -3.1 1 89.81 75 ALA A C 1
ATOM 628 O O . ALA A 1 75 ? 22.375 -2.133 -3.145 1 89.81 75 ALA A O 1
ATOM 629 N N . ASP A 1 76 ? 20.328 -2.742 -2.928 1 93.69 76 ASP A N 1
ATOM 630 C CA . ASP A 1 76 ? 20.5 -4.156 -2.627 1 93.69 76 ASP A CA 1
ATOM 631 C C . ASP A 1 76 ? 19.875 -5.035 -3.705 1 93.69 76 ASP A C 1
ATOM 633 O O . ASP A 1 76 ? 18.656 -5.004 -3.91 1 93.69 76 ASP A O 1
ATOM 637 N N . PRO A 1 77 ? 20.688 -5.816 -4.426 1 95 77 PRO A N 1
ATOM 638 C CA . PRO A 1 77 ? 20.10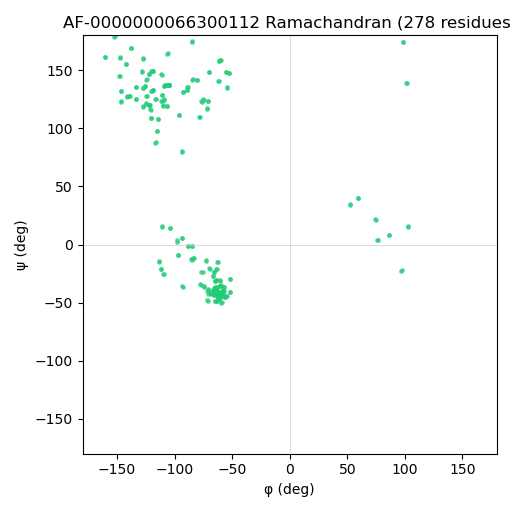9 -6.664 -5.473 1 95 77 PRO A CA 1
ATOM 639 C C . PRO A 1 77 ? 19.141 -7.711 -4.922 1 95 77 PRO A C 1
ATOM 641 O O . PRO A 1 77 ? 18.391 -8.328 -5.688 1 95 77 PRO A O 1
ATOM 644 N N . ASP A 1 78 ? 19.156 -7.938 -3.646 1 97.56 78 ASP A N 1
ATOM 645 C CA . ASP A 1 78 ? 18.281 -8.914 -3.012 1 97.56 78 ASP A CA 1
ATOM 646 C C . ASP A 1 78 ? 17 -8.258 -2.51 1 97.56 78 ASP A C 1
ATOM 648 O O . ASP A 1 78 ? 16.188 -8.898 -1.834 1 97.56 78 ASP A O 1
ATOM 652 N N . LEU A 1 79 ? 16.812 -6.992 -2.801 1 97.94 79 LEU A N 1
ATOM 653 C CA . LEU A 1 79 ? 15.617 -6.242 -2.443 1 97.94 79 LEU A CA 1
ATOM 654 C C . LEU A 1 79 ? 14.977 -5.609 -3.678 1 97.94 79 LEU A C 1
ATOM 656 O O . LEU A 1 79 ? 15.641 -4.875 -4.41 1 97.94 79 LEU A O 1
ATOM 660 N N . ALA A 1 80 ? 13.75 -5.941 -3.951 1 98 80 ALA A N 1
ATOM 661 C CA . ALA A 1 80 ? 12.977 -5.301 -5.012 1 98 80 ALA A CA 1
ATOM 662 C C . ALA A 1 80 ? 11.727 -4.629 -4.449 1 98 80 ALA A C 1
ATOM 664 O O . ALA A 1 80 ? 11.055 -5.184 -3.57 1 98 80 ALA A O 1
ATOM 665 N N . ILE A 1 81 ? 11.492 -3.459 -4.812 1 98.56 81 ILE A N 1
ATOM 666 C CA . ILE A 1 81 ? 10.25 -2.734 -4.555 1 98.56 81 ILE A CA 1
ATOM 667 C C . ILE A 1 81 ? 9.625 -2.289 -5.875 1 98.56 81 ILE A C 1
ATOM 669 O O . ILE A 1 81 ? 10.258 -1.565 -6.652 1 98.56 81 ILE A O 1
ATOM 673 N N . GLY A 1 82 ? 8.422 -2.746 -6.125 1 98.19 82 GLY A N 1
ATOM 674 C CA . GLY A 1 82 ? 7.805 -2.447 -7.41 1 98.19 82 GLY A CA 1
ATOM 675 C C . GLY A 1 82 ? 6.316 -2.174 -7.309 1 98.19 82 GLY A C 1
ATOM 676 O O . GLY A 1 82 ? 5.676 -2.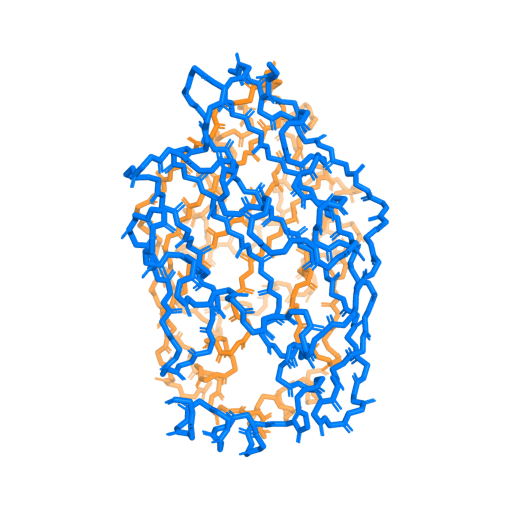561 -6.328 1 98.19 82 GLY A O 1
ATOM 677 N N . GLU A 1 83 ? 5.816 -1.451 -8.242 1 98.88 83 GLU A N 1
ATOM 678 C CA . GLU A 1 83 ? 4.391 -1.234 -8.477 1 98.88 83 GLU A CA 1
ATOM 679 C C . GLU A 1 83 ? 3.943 -1.895 -9.773 1 98.88 83 GLU A C 1
ATOM 681 O O . GLU A 1 83 ? 4.699 -1.943 -10.75 1 98.88 83 GLU A O 1
ATOM 686 N N . PHE A 1 84 ? 2.73 -2.359 -9.758 1 98.81 84 PHE A N 1
ATOM 687 C CA . PHE A 1 84 ? 2.158 -2.957 -10.961 1 98.81 84 PHE A CA 1
ATOM 688 C C . PHE A 1 84 ? 0.638 -2.996 -10.875 1 98.81 84 PHE A C 1
ATOM 690 O O . PHE A 1 84 ? 0.065 -2.754 -9.805 1 98.81 84 PHE A O 1
ATOM 697 N N . HIS A 1 85 ? 0.046 -3.143 -12.031 1 98.75 85 HIS A N 1
ATOM 698 C CA . HIS A 1 85 ? -1.407 -3.199 -12.148 1 98.75 85 HIS A CA 1
ATOM 699 C C . HIS A 1 85 ? -1.877 -4.609 -12.5 1 98.75 85 HIS A C 1
ATOM 701 O O . HIS A 1 85 ? -1.258 -5.289 -13.32 1 98.75 85 HIS A O 1
ATOM 707 N N . GLY A 1 86 ? -2.916 -5.039 -11.836 1 98.25 86 GLY A N 1
ATOM 708 C CA . GLY A 1 86 ? -3.547 -6.312 -12.141 1 98.25 86 GLY A CA 1
ATOM 709 C C . GLY A 1 86 ? -4.98 -6.168 -12.617 1 98.25 86 GLY A C 1
ATOM 710 O O . GLY A 1 86 ? -5.785 -5.484 -11.984 1 98.25 86 GLY A O 1
ATOM 711 N N . ASP A 1 87 ? -5.273 -6.699 -13.742 1 98 87 ASP A N 1
ATOM 712 C CA . ASP A 1 87 ? -6.641 -6.863 -14.219 1 98 87 ASP A CA 1
ATOM 713 C C . ASP A 1 87 ? -7.055 -8.336 -14.211 1 98 87 ASP A C 1
ATOM 715 O O . ASP A 1 87 ? -6.367 -9.18 -14.789 1 98 87 ASP A O 1
ATOM 719 N N . GLY A 1 88 ? -8.211 -8.602 -13.492 1 96.69 88 GLY A N 1
ATOM 720 C CA . GLY A 1 88 ? -8.594 -10 -13.375 1 96.69 88 GLY A CA 1
ATOM 721 C C . GLY A 1 88 ? -10.094 -10.195 -13.203 1 96.69 88 GLY A C 1
ATOM 722 O O . GLY A 1 88 ? -10.859 -9.234 -13.281 1 96.69 88 GLY A O 1
ATOM 723 N N . VAL A 1 89 ? -10.453 -11.469 -13.117 1 95.12 89 VAL A N 1
ATOM 724 C CA . VAL A 1 89 ? -11.836 -11.875 -12.875 1 95.12 89 VAL A CA 1
ATOM 725 C C . VAL A 1 89 ? -11.883 -12.945 -11.781 1 95.12 89 VAL A C 1
ATOM 727 O O . VAL A 1 89 ? -11.148 -13.93 -11.844 1 95.12 89 VAL A O 1
ATOM 730 N N . ALA A 1 90 ? -12.688 -12.641 -10.766 1 90.19 90 ALA A N 1
ATOM 731 C CA . ALA A 1 90 ? -12.961 -13.656 -9.758 1 90.19 90 ALA A CA 1
ATOM 732 C C . ALA A 1 90 ? -13.93 -14.711 -10.281 1 90.19 90 ALA A C 1
ATOM 734 O O . ALA A 1 90 ? -15.062 -14.398 -10.648 1 90.19 90 ALA A O 1
ATOM 735 N N . THR A 1 91 ? -13.555 -15.875 -10.219 1 85.88 91 THR A N 1
ATOM 736 C CA . THR A 1 91 ? -14.336 -16.938 -10.828 1 85.88 91 THR A CA 1
ATOM 737 C C . THR A 1 91 ? -15.625 -17.188 -10.047 1 85.88 91 THR A C 1
ATOM 739 O O . THR A 1 91 ? -16.672 -17.422 -10.633 1 85.88 91 THR A O 1
ATOM 742 N N . VAL A 1 92 ? -15.617 -17.125 -8.758 1 79.75 92 VAL A N 1
ATOM 743 C CA . VAL A 1 92 ? -16.734 -17.438 -7.879 1 79.75 92 VAL A CA 1
ATOM 744 C C . VAL A 1 92 ? -17.875 -16.438 -8.094 1 79.75 92 VAL A C 1
ATOM 746 O O . VAL A 1 92 ? -19.047 -16.812 -8.164 1 79.75 92 VAL A O 1
ATOM 749 N N . SER A 1 93 ? -17.641 -15.219 -8.328 1 82.88 93 SER A N 1
ATOM 750 C CA . SER A 1 93 ? -18.625 -14.156 -8.398 1 82.88 93 SER A CA 1
ATOM 751 C C . SER A 1 93 ? -18.766 -13.625 -9.82 1 82.88 93 SER A C 1
ATOM 753 O O . SER A 1 93 ? -19.766 -13 -10.172 1 82.88 93 SER A O 1
ATOM 755 N N . GLY A 1 94 ? -17.75 -13.867 -10.578 1 91.38 94 GLY A N 1
ATOM 756 C CA . GLY A 1 94 ? -17.672 -13.219 -11.883 1 91.38 94 GLY A CA 1
ATOM 757 C C . GLY A 1 94 ? -17.266 -11.758 -11.805 1 91.38 94 GLY A C 1
ATOM 758 O O . GLY A 1 94 ? -17.219 -11.07 -12.828 1 91.38 94 GLY A O 1
ATOM 759 N N . GLY A 1 95 ? -16.984 -11.305 -10.688 1 93.19 95 GLY A N 1
ATOM 760 C CA . GLY A 1 95 ? -16.625 -9.914 -10.484 1 93.19 95 GLY A CA 1
ATOM 761 C C . GLY A 1 95 ? -15.266 -9.555 -11.07 1 93.19 95 GLY A C 1
ATOM 762 O O . GLY A 1 95 ? -14.344 -10.367 -11.062 1 93.19 95 GLY A O 1
ATOM 763 N N . LYS A 1 96 ? -15.125 -8.281 -11.516 1 95.62 96 LYS A N 1
ATOM 764 C CA . LYS A 1 96 ? -13.883 -7.789 -12.109 1 95.62 96 LYS A CA 1
ATOM 765 C C . LYS A 1 96 ? -12.953 -7.215 -11.047 1 95.62 96 LYS A C 1
ATOM 767 O O . LYS A 1 96 ? -13.398 -6.523 -10.133 1 95.62 96 LYS A O 1
ATOM 772 N N . LEU A 1 97 ? -11.711 -7.609 -11.203 1 94.56 97 LEU A N 1
ATOM 773 C CA . LEU A 1 97 ? -10.656 -7.066 -10.352 1 94.56 97 LEU A CA 1
ATOM 774 C C . LEU A 1 97 ? -9.781 -6.086 -11.133 1 94.56 97 LEU A C 1
ATOM 776 O O . LEU A 1 97 ? -9.266 -6.422 -12.203 1 94.56 97 LEU A O 1
ATOM 780 N N . ALA A 1 98 ? -9.711 -4.883 -10.758 1 96.69 98 ALA A N 1
ATOM 781 C CA . ALA A 1 98 ? -8.734 -3.875 -11.164 1 96.69 98 ALA A CA 1
ATOM 782 C C . ALA A 1 98 ? -7.957 -3.346 -9.961 1 96.69 98 ALA A C 1
ATOM 784 O O . ALA A 1 98 ? -8.5 -2.605 -9.141 1 96.69 98 ALA A O 1
ATOM 785 N N . GLN A 1 99 ? -6.738 -3.76 -9.969 1 97.25 99 GLN A N 1
ATOM 786 C CA . GLN A 1 99 ? -5.984 -3.594 -8.734 1 97.25 99 GLN A CA 1
ATOM 787 C C . GLN A 1 99 ? -4.602 -3.008 -9.008 1 97.25 99 GLN A C 1
ATOM 789 O O . GLN A 1 99 ? -3.943 -3.385 -9.977 1 97.25 99 GLN A O 1
ATOM 794 N N . ASP A 1 100 ? -4.234 -2.041 -8.18 1 98.31 100 ASP A N 1
ATOM 795 C CA . ASP A 1 100 ? -2.859 -1.548 -8.172 1 98.31 100 ASP A CA 1
ATOM 796 C C . ASP A 1 100 ? -2.094 -2.059 -6.957 1 98.31 100 ASP A C 1
ATOM 798 O O . ASP A 1 100 ? -2.639 -2.105 -5.852 1 98.31 100 ASP A O 1
ATOM 802 N N . TYR A 1 101 ? -0.858 -2.461 -7.219 1 98.75 101 TYR A N 1
ATOM 803 C CA . TYR A 1 101 ? -0.041 -3.066 -6.176 1 98.75 101 TYR A CA 1
ATOM 804 C C . TYR A 1 101 ? 1.215 -2.24 -5.918 1 98.75 101 TYR A C 1
ATOM 806 O O . TYR A 1 101 ? 1.71 -1.557 -6.816 1 98.75 101 TYR A O 1
ATOM 814 N N . ILE A 1 102 ? 1.706 -2.244 -4.719 1 98.88 102 ILE A N 1
ATOM 815 C CA . ILE A 1 102 ? 3.119 -2.055 -4.406 1 98.88 102 ILE A CA 1
ATOM 816 C C . ILE A 1 102 ? 3.631 -3.236 -3.588 1 98.88 102 ILE A C 1
ATOM 818 O O . ILE A 1 102 ? 3.006 -3.635 -2.602 1 98.88 102 ILE A O 1
ATOM 822 N N . SER A 1 103 ? 4.703 -3.863 -3.986 1 98.81 103 SER A N 1
ATOM 823 C CA . SER A 1 103 ? 5.25 -5.047 -3.33 1 98.81 103 SER A CA 1
ATOM 824 C C . SER A 1 103 ? 6.707 -4.84 -2.939 1 98.81 103 SER A C 1
ATOM 826 O O . SER A 1 103 ? 7.457 -4.172 -3.652 1 98.81 103 SER A O 1
ATOM 828 N N . VAL A 1 104 ? 7.07 -5.344 -1.822 1 98.75 104 VAL A N 1
ATOM 829 C CA . VAL A 1 104 ? 8.445 -5.445 -1.339 1 98.75 104 VAL A CA 1
ATOM 830 C C . VAL A 1 104 ? 8.875 -6.91 -1.313 1 98.75 104 VAL A C 1
ATOM 832 O O . VAL A 1 104 ? 8.227 -7.742 -0.676 1 98.75 104 VAL A O 1
ATOM 835 N N . LEU A 1 105 ? 9.938 -7.195 -1.985 1 98.75 105 LEU A N 1
ATOM 836 C CA . LEU A 1 105 ? 10.422 -8.57 -2.084 1 98.75 105 LEU A CA 1
ATOM 837 C C . LEU A 1 105 ? 11.891 -8.656 -1.688 1 98.75 105 LEU A C 1
ATOM 839 O O . LEU A 1 105 ? 12.734 -7.992 -2.285 1 98.75 105 LEU A O 1
ATOM 843 N N . ARG A 1 106 ? 12.133 -9.43 -0.646 1 98.5 106 ARG A N 1
ATOM 844 C CA . ARG A 1 106 ? 13.492 -9.727 -0.227 1 98.5 106 ARG A CA 1
ATOM 845 C C . ARG A 1 106 ? 13.859 -11.172 -0.538 1 98.5 106 ARG A C 1
ATOM 847 O O . ARG A 1 106 ? 13.07 -12.086 -0.3 1 98.5 106 ARG A O 1
ATOM 854 N N . THR A 1 107 ? 15.062 -11.352 -1.031 1 98.62 107 THR A N 1
ATOM 855 C CA . THR A 1 107 ? 15.508 -12.688 -1.415 1 98.62 107 THR A CA 1
ATOM 856 C C . THR A 1 107 ? 16.844 -13.023 -0.756 1 98.62 107 THR A C 1
ATOM 858 O O . THR A 1 107 ? 17.516 -12.141 -0.212 1 98.62 107 THR A O 1
ATOM 861 N N . ARG A 1 108 ? 17.078 -14.25 -0.72 1 97.31 108 ARG A N 1
ATOM 862 C CA . ARG A 1 108 ? 18.375 -14.812 -0.384 1 97.31 108 ARG A CA 1
ATOM 863 C C . ARG A 1 108 ? 18.688 -16.031 -1.244 1 97.31 108 ARG A C 1
ATOM 865 O O . ARG A 1 108 ? 17.875 -16.969 -1.314 1 97.31 108 ARG A O 1
ATOM 872 N N . ASP A 1 109 ? 19.875 -15.992 -1.889 1 95.81 109 ASP A N 1
ATOM 873 C CA . ASP A 1 109 ? 20.328 -17.094 -2.729 1 95.81 109 ASP A CA 1
ATOM 874 C C . ASP A 1 109 ? 19.25 -17.469 -3.754 1 95.81 109 ASP A C 1
ATOM 876 O O . ASP A 1 109 ? 18.953 -18.656 -3.947 1 95.81 109 ASP A O 1
ATOM 880 N N . GLY A 1 110 ? 18.578 -16.484 -4.188 1 96.38 110 GLY A N 1
ATOM 881 C CA . GLY A 1 110 ? 17.656 -16.688 -5.297 1 96.38 110 GLY A CA 1
ATOM 882 C C . GLY A 1 110 ? 16.281 -17.156 -4.852 1 96.38 110 GLY A C 1
ATOM 883 O O . GLY A 1 110 ? 15.43 -17.469 -5.684 1 96.38 110 GLY A O 1
ATOM 884 N N . GLN A 1 111 ? 16.031 -17.156 -3.555 1 98.62 111 GLN A N 1
ATOM 885 C CA . GLN A 1 111 ? 14.734 -17.547 -3.025 1 98.62 111 GLN A CA 1
ATOM 886 C C . GLN A 1 111 ? 14.102 -16.406 -2.227 1 98.62 111 GLN A C 1
ATOM 888 O O . GLN A 1 111 ? 14.805 -15.617 -1.596 1 98.62 111 GLN A O 1
ATOM 893 N N . ILE A 1 112 ? 12.797 -16.359 -2.227 1 98.88 112 ILE A N 1
ATOM 894 C CA . ILE A 1 112 ? 12.086 -15.289 -1.549 1 98.88 112 ILE A CA 1
ATOM 895 C C . ILE A 1 112 ? 12.094 -15.531 -0.041 1 98.88 112 ILE A C 1
ATOM 897 O O . ILE A 1 112 ? 11.586 -16.562 0.432 1 98.88 112 ILE A O 1
ATOM 901 N N . LEU A 1 113 ? 12.594 -14.609 0.708 1 98.88 113 LEU A N 1
ATOM 902 C CA . LEU A 1 113 ? 12.539 -14.641 2.166 1 98.88 113 LEU A CA 1
ATOM 903 C C . LEU A 1 113 ? 11.312 -13.898 2.68 1 98.88 113 LEU A C 1
ATOM 905 O O . LEU A 1 113 ? 10.742 -14.266 3.709 1 98.88 113 LEU A O 1
ATOM 909 N N . LEU A 1 114 ? 10.984 -12.883 2.039 1 98.88 114 LEU A N 1
ATOM 910 C CA . LEU A 1 114 ? 9.828 -12.062 2.387 1 98.88 114 LEU A CA 1
ATOM 911 C C . LEU A 1 114 ? 9.18 -11.477 1.136 1 98.88 114 LEU A C 1
ATOM 913 O O . LEU A 1 114 ? 9.867 -10.914 0.282 1 98.88 114 LEU A O 1
ATOM 917 N N . TYR A 1 115 ? 7.98 -11.711 0.917 1 98.88 115 TYR A N 1
ATOM 918 C CA . TYR A 1 115 ? 7.109 -11.039 -0.046 1 98.88 115 TYR A CA 1
ATOM 919 C C . TYR A 1 115 ? 5.992 -10.281 0.663 1 98.88 115 TYR A C 1
ATOM 921 O O . TYR A 1 115 ? 5.027 -10.891 1.137 1 98.88 115 TYR A O 1
ATOM 929 N N . ARG A 1 116 ? 6.168 -9.031 0.841 1 98.88 116 ARG A N 1
ATOM 930 C CA . ARG A 1 116 ? 5.145 -8.156 1.397 1 98.88 116 ARG A CA 1
ATOM 931 C C . ARG A 1 116 ? 4.363 -7.457 0.291 1 98.88 116 ARG A C 1
ATOM 933 O O . ARG A 1 116 ? 4.898 -6.598 -0.411 1 98.88 116 ARG A O 1
ATOM 940 N N . ASP A 1 117 ? 3.086 -7.801 0.121 1 98.69 117 ASP A N 1
ATOM 941 C CA . ASP A 1 117 ? 2.252 -7.41 -1.011 1 98.69 117 ASP A CA 1
ATOM 942 C C . ASP A 1 117 ? 1.106 -6.504 -0.562 1 98.69 117 ASP A C 1
ATOM 944 O O . ASP A 1 117 ? 0.189 -6.953 0.128 1 98.69 117 ASP A O 1
ATOM 948 N N . PHE A 1 118 ? 1.178 -5.211 -0.902 1 98.81 118 PHE A N 1
ATOM 949 C CA . PHE A 1 118 ? 0.138 -4.238 -0.585 1 98.81 118 PHE A CA 1
ATOM 950 C C . PHE A 1 118 ? -0.853 -4.109 -1.736 1 98.81 118 PHE A C 1
ATOM 952 O O . PHE A 1 118 ? -0.453 -3.945 -2.891 1 98.81 118 PHE A O 1
ATOM 959 N N . TRP A 1 119 ? -2.074 -4.176 -1.405 1 98.25 119 TRP A N 1
ATOM 960 C CA . TRP A 1 119 ? -3.168 -3.988 -2.354 1 98.25 119 TRP A CA 1
ATOM 961 C C . TRP A 1 119 ? -4.371 -3.342 -1.675 1 98.25 119 TRP A C 1
ATOM 963 O O . TRP A 1 119 ? -4.445 -3.291 -0.445 1 98.25 119 TRP A O 1
ATOM 973 N N . ASN A 1 120 ? -5.289 -2.75 -2.496 1 97.75 120 ASN A N 1
ATOM 974 C CA . ASN A 1 120 ? -6.492 -2.072 -2.027 1 97.75 120 ASN A CA 1
ATOM 975 C C . ASN A 1 120 ? -7.586 -3.068 -1.655 1 97.75 120 ASN A C 1
ATOM 977 O O . ASN A 1 120 ? -8.195 -3.686 -2.531 1 97.75 120 ASN A O 1
ATOM 981 N N . PRO A 1 121 ? -7.891 -3.223 -0.398 1 95.81 121 PRO A N 1
ATOM 982 C CA . PRO A 1 121 ? -8.875 -4.238 -0.011 1 95.81 121 PRO A CA 1
ATOM 983 C C . PRO A 1 121 ? -10.281 -3.922 -0.518 1 95.81 121 PRO A C 1
ATOM 985 O O . PRO A 1 121 ? -11.094 -4.832 -0.699 1 95.81 121 PRO A O 1
ATOM 988 N N . LEU A 1 122 ? -10.617 -2.674 -0.729 1 93.81 122 LEU A N 1
ATOM 989 C CA . LEU A 1 122 ? -11.93 -2.328 -1.25 1 93.81 122 LEU A CA 1
ATOM 990 C C . LEU A 1 122 ? -12.141 -2.908 -2.645 1 93.81 122 LEU A C 1
ATOM 992 O O . LEU A 1 122 ? -13.219 -3.404 -2.963 1 93.81 122 LEU A O 1
ATOM 996 N N . ARG A 1 123 ? -11.07 -2.855 -3.463 1 94 123 ARG A N 1
ATOM 997 C CA . ARG A 1 123 ? -11.148 -3.406 -4.812 1 94 123 ARG A CA 1
ATOM 998 C C . ARG A 1 123 ? -11.305 -4.922 -4.777 1 94 123 ARG A C 1
ATOM 1000 O O . ARG A 1 123 ? -12.047 -5.496 -5.578 1 94 123 ARG A O 1
ATOM 1007 N N . HIS A 1 124 ? -10.562 -5.527 -3.91 1 92 124 HIS A N 1
ATOM 1008 C CA . HIS A 1 124 ? -10.625 -6.977 -3.77 1 92 124 HIS A CA 1
ATOM 1009 C C . HIS A 1 124 ? -12.008 -7.422 -3.311 1 92 124 HIS A C 1
ATOM 1011 O O . HIS A 1 124 ? -12.586 -8.344 -3.887 1 92 124 HIS A O 1
ATOM 1017 N N . LEU A 1 125 ? -12.539 -6.797 -2.293 1 90.94 125 LEU A N 1
ATOM 1018 C CA . LEU A 1 125 ? -13.859 -7.129 -1.78 1 90.94 125 LEU A CA 1
ATOM 1019 C C . LEU A 1 125 ? -14.93 -6.914 -2.848 1 90.94 125 LEU A C 1
ATOM 1021 O O . LEU A 1 125 ? -15.852 -7.723 -2.979 1 90.94 125 LEU A O 1
ATOM 1025 N N . GLU A 1 126 ? -14.859 -5.816 -3.553 1 90.38 126 GLU A N 1
ATOM 1026 C CA . GLU A 1 126 ? -15.797 -5.559 -4.641 1 90.38 126 GLU A CA 1
ATOM 1027 C C . GLU A 1 126 ? -15.781 -6.691 -5.664 1 90.38 126 GLU A C 1
ATOM 1029 O O . GLU A 1 126 ? -16.828 -7.145 -6.113 1 90.38 126 GLU A O 1
ATOM 1034 N N . ALA A 1 127 ? -14.633 -7.141 -6.055 1 89.88 127 ALA A N 1
ATOM 1035 C CA . ALA A 1 127 ? -14.477 -8.219 -7.027 1 89.88 127 ALA A CA 1
ATOM 1036 C C . ALA A 1 127 ? -15.125 -9.508 -6.523 1 89.88 127 ALA A C 1
ATOM 1038 O O . ALA A 1 127 ? -15.602 -10.32 -7.316 1 89.88 127 ALA A O 1
ATOM 1039 N N . LEU A 1 128 ? -15.133 -9.695 -5.203 1 86.62 128 LEU A N 1
ATOM 1040 C CA . LEU A 1 128 ? -15.688 -10.906 -4.605 1 86.62 128 LEU A CA 1
ATOM 1041 C C . LEU A 1 128 ? -17.203 -10.773 -4.418 1 86.62 128 LEU A C 1
ATOM 1043 O O . LEU A 1 128 ? -17.859 -11.719 -3.979 1 86.62 128 LEU A O 1
ATOM 1047 N N . GLY A 1 129 ? -17.797 -9.656 -4.762 1 83.5 129 GLY A N 1
ATOM 1048 C CA . GLY A 1 129 ? -19.234 -9.461 -4.648 1 83.5 129 GLY A CA 1
ATOM 1049 C C . GLY A 1 129 ? -19.625 -8.617 -3.451 1 83.5 129 GLY A C 1
ATOM 1050 O O . GLY A 1 129 ? -20.781 -8.648 -3.023 1 83.5 129 GLY A O 1
ATOM 1051 N N . GLY A 1 130 ? -18.672 -7.902 -2.838 1 79.81 130 GLY A N 1
ATOM 1052 C CA . GLY A 1 130 ? -18.922 -7.066 -1.675 1 79.81 130 GLY A CA 1
ATOM 1053 C C . GLY A 1 130 ? -18.562 -7.742 -0.364 1 79.81 130 GLY A C 1
ATOM 1054 O O . GLY A 1 130 ? -18.141 -8.898 -0.352 1 79.81 130 GLY A O 1
ATOM 1055 N N . VAL A 1 131 ? -18.688 -6.918 0.701 1 72.19 131 VAL A N 1
ATOM 1056 C CA . VAL A 1 131 ? -18.219 -7.34 2.02 1 72.19 131 VAL A CA 1
ATOM 1057 C C . VAL A 1 131 ? -18.969 -8.594 2.459 1 72.19 131 VAL A C 1
ATOM 1059 O O . VAL A 1 131 ? -18.375 -9.539 2.975 1 72.19 131 VAL A O 1
ATOM 1062 N N . GLU A 1 132 ? -20.297 -8.555 2.252 1 71.31 132 GLU A N 1
ATOM 1063 C CA . GLU A 1 132 ? -21.094 -9.703 2.668 1 71.31 132 GLU A CA 1
ATOM 1064 C C . GLU A 1 132 ? -20.688 -10.961 1.905 1 71.31 132 GLU A C 1
ATOM 1066 O O . GLU A 1 132 ? -20.547 -12.039 2.498 1 71.31 132 GLU A O 1
ATOM 1071 N N . ALA A 1 133 ? -20.547 -10.875 0.696 1 69.25 133 ALA A N 1
ATOM 1072 C CA . ALA A 1 133 ? -20.125 -12.008 -0.122 1 69.25 133 ALA A CA 1
ATOM 1073 C C . ALA A 1 133 ? -18.719 -12.469 0.25 1 69.25 133 ALA A C 1
ATOM 1075 O O . ALA A 1 133 ? -18.453 -13.664 0.337 1 69.25 133 ALA A O 1
ATOM 1076 N N . ALA A 1 134 ? -17.891 -11.602 0.565 1 66.25 134 ALA A N 1
ATOM 1077 C CA . ALA A 1 134 ? -16.516 -11.875 0.955 1 66.25 134 ALA A CA 1
ATOM 1078 C C . ALA A 1 134 ? -16.453 -12.633 2.277 1 66.25 134 ALA A C 1
ATOM 1080 O O . ALA A 1 134 ? -15.648 -13.555 2.438 1 66.25 134 ALA A O 1
ATOM 1081 N N . ALA A 1 135 ? -17.328 -12.25 3.178 1 65.19 135 ALA A N 1
ATOM 1082 C CA . ALA A 1 135 ? -17.359 -12.898 4.484 1 65.19 135 ALA A CA 1
ATOM 1083 C C . ALA A 1 135 ? -17.719 -14.383 4.352 1 65.19 135 ALA A C 1
ATOM 1085 O O . ALA A 1 135 ? -17.141 -15.227 5.043 1 65.19 135 ALA A O 1
ATOM 1086 N N . LYS A 1 136 ? -18.625 -14.664 3.541 1 65.38 136 LYS A N 1
ATOM 1087 C CA . LYS A 1 136 ? -19.031 -16.047 3.312 1 65.38 136 LYS A CA 1
ATOM 1088 C C . LYS A 1 136 ? -17.875 -16.891 2.777 1 65.38 136 LYS A C 1
ATOM 1090 O O . LYS A 1 136 ? -17.703 -18.047 3.162 1 65.38 136 LYS A O 1
ATOM 1095 N N . ILE A 1 137 ? -17.047 -16.328 1.985 1 58.38 137 ILE A N 1
ATOM 1096 C CA . ILE A 1 137 ? -15.906 -17 1.376 1 58.38 137 ILE A CA 1
ATOM 1097 C C . ILE A 1 137 ? -14.836 -17.266 2.434 1 58.38 137 ILE A C 1
ATOM 1099 O O . ILE A 1 137 ? -14.273 -18.359 2.492 1 58.38 137 ILE A O 1
ATOM 1103 N N . VAL A 1 138 ? -14.633 -16.359 3.275 1 56.69 138 VAL A N 1
ATOM 1104 C CA . VAL A 1 138 ? -13.609 -16.484 4.312 1 56.69 138 VAL A CA 1
ATOM 1105 C C . VAL A 1 138 ? -14.055 -17.5 5.367 1 56.69 138 VAL A C 1
ATOM 1107 O O . VAL A 1 138 ? -13.25 -18.297 5.848 1 56.69 138 VAL A O 1
ATOM 1110 N N . GLN A 1 139 ? -15.273 -17.281 5.758 1 53.72 139 GLN A N 1
ATOM 1111 C CA . GLN A 1 139 ? -15.828 -18.203 6.746 1 53.72 139 GLN A CA 1
ATOM 1112 C C . GLN A 1 139 ? -15.984 -19.609 6.168 1 53.72 139 GLN A C 1
ATOM 1114 O O . GLN A 1 139 ? -15.938 -20.594 6.902 1 53.72 139 GLN A O 1
ATOM 1119 N N . GLY A 1 140 ? -16.359 -19.594 4.938 1 46.47 140 GLY A N 1
ATOM 1120 C CA . GLY A 1 140 ? -16.578 -20.875 4.301 1 46.47 140 GLY A CA 1
ATOM 1121 C C . GLY A 1 140 ? -15.297 -21.578 3.912 1 46.47 140 GLY A C 1
ATOM 1122 O O . GLY A 1 140 ? -15.32 -22.719 3.449 1 46.47 140 GLY A O 1
ATOM 1123 N N . ALA A 1 141 ? -14.109 -20.938 3.697 1 43.22 141 ALA A N 1
ATOM 1124 C CA . ALA A 1 141 ? -12.812 -21.578 3.473 1 43.22 141 ALA A CA 1
ATOM 1125 C C . ALA A 1 141 ? -12.281 -22.219 4.754 1 43.22 141 ALA A C 1
ATOM 1127 O O . ALA A 1 141 ? -12.555 -21.734 5.855 1 43.22 141 ALA A O 1
ATOM 1128 N N . MET B 1 1 ? 18.391 18.719 2.98 1 88.75 1 MET B N 1
ATOM 1129 C CA . MET B 1 1 ? 17.828 17.484 3.531 1 88.75 1 MET B CA 1
ATOM 1130 C C . MET B 1 1 ? 17.578 16.453 2.434 1 88.75 1 MET B C 1
ATOM 1132 O O . MET B 1 1 ? 17.188 16.812 1.319 1 88.75 1 MET B O 1
ATOM 1136 N N . ASN B 1 2 ? 17.906 15.188 2.74 1 95 2 ASN B N 1
ATOM 1137 C CA . ASN B 1 2 ? 17.578 14.156 1.765 1 95 2 ASN B CA 1
ATOM 1138 C C . ASN B 1 2 ? 16.141 13.656 1.926 1 95 2 ASN B C 1
ATOM 1140 O O . ASN B 1 2 ? 15.422 14.109 2.822 1 95 2 ASN B O 1
ATOM 1144 N N . ALA B 1 3 ? 15.734 12.828 1.053 1 97.81 3 ALA B N 1
ATOM 1145 C CA . ALA B 1 3 ? 14.344 12.406 0.988 1 97.81 3 ALA B CA 1
ATOM 1146 C C . ALA B 1 3 ? 13.914 11.719 2.283 1 97.81 3 ALA B C 1
ATOM 1148 O O . ALA B 1 3 ? 12.797 11.93 2.762 1 97.81 3 ALA B O 1
ATOM 1149 N N . LYS B 1 4 ? 14.758 10.867 2.857 1 97.38 4 LYS B N 1
ATOM 1150 C CA . LYS B 1 4 ? 14.445 10.195 4.113 1 97.38 4 LYS B CA 1
ATOM 1151 C C . LYS B 1 4 ? 14.195 11.211 5.23 1 97.38 4 LYS B C 1
ATOM 1153 O O . LYS B 1 4 ? 13.211 11.102 5.965 1 97.38 4 LYS B O 1
ATOM 1158 N N . GLU B 1 5 ? 15.078 12.109 5.379 1 97.62 5 GLU B N 1
ATOM 1159 C CA . GLU B 1 5 ? 14.945 13.164 6.383 1 97.62 5 GLU B CA 1
ATOM 1160 C C . GLU B 1 5 ? 13.672 13.969 6.172 1 97.62 5 GLU B C 1
ATOM 1162 O O . GLU B 1 5 ? 13 14.344 7.133 1 97.62 5 GLU B O 1
ATOM 1167 N N . ILE B 1 6 ? 13.383 14.227 4.906 1 98.56 6 ILE B N 1
ATOM 1168 C CA . ILE B 1 6 ? 12.188 15 4.582 1 98.56 6 ILE B CA 1
ATOM 1169 C C . ILE B 1 6 ? 10.938 14.211 4.973 1 98.56 6 ILE B C 1
ATOM 1171 O O . ILE B 1 6 ? 9.992 14.773 5.531 1 98.56 6 ILE B O 1
ATOM 1175 N N . LEU B 1 7 ? 10.883 12.898 4.688 1 98.69 7 LEU B N 1
ATOM 1176 C CA . LEU B 1 7 ? 9.734 12.094 5.082 1 98.69 7 LEU B CA 1
ATOM 1177 C C . LEU B 1 7 ? 9.562 12.094 6.598 1 98.69 7 LEU B C 1
ATOM 1179 O O . LEU B 1 7 ? 8.453 12.281 7.102 1 98.69 7 LEU B O 1
ATOM 1183 N N . VAL B 1 8 ? 10.648 11.93 7.34 1 98.56 8 VAL B N 1
ATOM 1184 C CA . VAL B 1 8 ? 10.586 11.945 8.797 1 98.56 8 VAL B CA 1
ATOM 1185 C C . VAL B 1 8 ? 10.07 13.297 9.281 1 98.56 8 VAL B C 1
ATOM 1187 O O . VAL B 1 8 ? 9.188 13.359 10.148 1 98.56 8 VAL B O 1
ATOM 1190 N N . HIS B 1 9 ? 10.609 14.328 8.734 1 98.56 9 HIS B N 1
ATOM 1191 C CA . HIS B 1 9 ? 10.172 15.672 9.078 1 98.56 9 HIS B CA 1
ATOM 1192 C C . HIS B 1 9 ? 8.688 15.875 8.758 1 98.56 9 HIS B C 1
ATOM 1194 O O . HIS B 1 9 ? 7.961 16.5 9.531 1 98.56 9 HIS B O 1
ATOM 1200 N N . SER B 1 10 ? 8.266 15.391 7.633 1 98.69 10 SER B N 1
ATOM 1201 C CA . SER B 1 10 ? 6.867 15.492 7.238 1 98.69 10 SER B CA 1
ATOM 1202 C C . SER B 1 10 ? 5.953 14.852 8.273 1 98.69 10 SER B C 1
ATOM 1204 O O . SER B 1 10 ? 4.91 15.414 8.625 1 98.69 10 SER B O 1
ATOM 1206 N N . LEU B 1 11 ? 6.301 13.688 8.789 1 98.56 11 LEU B N 1
ATOM 1207 C CA . LEU B 1 11 ? 5.5 13 9.797 1 98.56 11 LEU B CA 1
ATOM 1208 C C . LEU B 1 11 ? 5.422 13.82 11.078 1 98.56 11 LEU B C 1
ATOM 1210 O O . LEU B 1 11 ? 4.355 13.914 11.695 1 98.56 11 LEU B O 1
ATOM 1214 N N . ARG B 1 12 ? 6.496 14.43 11.492 1 98.25 12 ARG B N 1
ATOM 1215 C CA . ARG B 1 12 ? 6.523 15.266 12.688 1 98.25 12 ARG B CA 1
ATOM 1216 C C . ARG B 1 12 ? 5.594 16.469 12.539 1 98.25 12 ARG B C 1
ATOM 1218 O O . ARG B 1 12 ? 4.906 16.844 13.484 1 98.25 12 ARG B O 1
ATOM 1225 N N . LEU B 1 13 ? 5.637 17.062 11.375 1 98.25 13 LEU B N 1
ATOM 1226 C CA . LEU B 1 13 ? 4.77 18.203 11.125 1 98.25 13 LEU B CA 1
ATOM 1227 C C . LEU B 1 13 ? 3.301 17.812 11.25 1 98.25 13 LEU B C 1
ATOM 1229 O O . LEU B 1 13 ? 2.506 18.547 11.836 1 98.25 13 LEU B O 1
ATOM 1233 N N . LEU B 1 14 ? 2.918 16.672 10.695 1 97 14 LEU B N 1
ATOM 1234 C CA . LEU B 1 14 ? 1.543 16.203 10.781 1 97 14 LEU B CA 1
ATOM 1235 C C . LEU B 1 14 ? 1.173 15.883 12.227 1 97 14 LEU B C 1
ATOM 1237 O O . LEU B 1 14 ? 0.059 16.172 12.664 1 97 14 LEU B O 1
ATOM 1241 N N . GLU B 1 15 ? 2.078 15.312 13 1 97.06 15 GLU B N 1
ATOM 1242 C CA . GLU B 1 15 ? 1.854 15.023 14.414 1 97.06 15 GLU B CA 1
ATOM 1243 C C . GLU B 1 15 ? 1.57 16.297 15.195 1 97.06 15 GLU B C 1
ATOM 1245 O O . GLU B 1 15 ? 0.756 16.297 16.125 1 97.06 15 GLU B O 1
ATOM 1250 N N . ASN B 1 16 ? 2.207 17.328 14.805 1 96.5 16 ASN B N 1
ATOM 1251 C CA . ASN B 1 16 ? 2.092 18.594 15.508 1 96.5 16 ASN B CA 1
ATOM 1252 C C . ASN B 1 16 ? 0.929 19.422 14.984 1 96.5 16 ASN B C 1
ATOM 1254 O O . ASN B 1 16 ? 0.728 20.562 15.406 1 96.5 16 ASN B O 1
ATOM 1258 N N . GLY B 1 17 ? 0.277 18.953 14.062 1 94.69 17 GLY B N 1
ATOM 1259 C CA . GLY B 1 17 ? -0.864 19.656 13.5 1 94.69 17 GLY B CA 1
ATOM 1260 C C . GLY B 1 17 ? -0.469 20.828 12.617 1 94.69 17 GLY B C 1
ATOM 1261 O O . GLY B 1 17 ? -1.255 21.75 12.422 1 94.69 17 GLY B O 1
ATOM 1262 N N . ASP B 1 18 ? 0.777 20.766 12.141 1 96.88 18 ASP B N 1
ATOM 1263 C CA . ASP B 1 18 ? 1.258 21.859 11.289 1 96.88 18 ASP B CA 1
ATOM 1264 C C . ASP B 1 18 ? 1.033 21.531 9.812 1 96.88 18 ASP B C 1
ATOM 1266 O O . ASP B 1 18 ? 1.989 21.281 9.07 1 96.88 18 ASP B O 1
ATOM 1270 N N . ALA B 1 19 ? -0.182 21.734 9.375 1 96.75 19 ALA B N 1
ATOM 1271 C CA . ALA B 1 19 ? -0.574 21.391 8.008 1 96.75 19 ALA B CA 1
ATOM 1272 C C . ALA B 1 19 ? 0.106 22.312 7 1 96.75 19 ALA B C 1
ATOM 1274 O O . ALA B 1 19 ? 0.535 21.859 5.934 1 96.75 19 ALA B O 1
ATOM 1275 N N . ARG B 1 20 ? 0.172 23.531 7.281 1 97.44 20 ARG B N 1
ATOM 1276 C CA . ARG B 1 20 ? 0.807 24.438 6.332 1 97.44 20 ARG B CA 1
ATOM 1277 C C . ARG B 1 20 ? 2.293 24.125 6.184 1 97.44 20 ARG B C 1
ATOM 1279 O O . ARG B 1 20 ? 2.812 24.078 5.066 1 97.44 20 ARG B O 1
ATOM 1286 N N . GLY B 1 21 ? 3.01 23.969 7.344 1 98.25 21 GLY B N 1
ATOM 1287 C CA . GLY B 1 21 ? 4.402 23.547 7.27 1 98.25 21 GLY B CA 1
ATOM 1288 C C . GLY B 1 21 ? 4.598 22.297 6.445 1 98.25 21 GLY B C 1
ATOM 1289 O O . GLY B 1 21 ? 5.578 22.172 5.707 1 98.25 21 GLY B O 1
ATOM 1290 N N . TRP B 1 22 ? 3.711 21.328 6.582 1 98.56 22 TRP B N 1
ATOM 1291 C CA . TRP B 1 22 ? 3.766 20.078 5.82 1 98.56 22 TRP B CA 1
ATOM 1292 C C . TRP B 1 22 ? 3.646 20.344 4.324 1 98.56 22 TRP B C 1
ATOM 1294 O O . TRP B 1 22 ? 4.445 19.844 3.531 1 98.56 22 TRP B O 1
ATOM 1304 N N . CYS B 1 23 ? 2.67 21.203 3.916 1 98.62 23 CYS B N 1
ATOM 1305 C CA . CYS B 1 23 ? 2.461 21.531 2.51 1 98.62 23 CYS B CA 1
ATOM 1306 C C . CYS B 1 23 ? 3.66 22.281 1.94 1 98.62 23 CYS B C 1
ATOM 1308 O O . CYS B 1 23 ? 3.998 22.109 0.767 1 98.62 23 CYS B O 1
ATOM 1310 N N . ASP B 1 24 ? 4.312 23.031 2.742 1 98.38 24 ASP B N 1
ATOM 1311 C CA . ASP B 1 24 ? 5.434 23.859 2.293 1 98.38 24 ASP B CA 1
ATOM 1312 C C . ASP B 1 24 ? 6.656 23 1.981 1 98.38 24 ASP B C 1
ATOM 1314 O O . ASP B 1 24 ? 7.617 23.469 1.374 1 98.38 24 ASP B O 1
ATOM 1318 N N . LEU B 1 25 ? 6.656 21.75 2.379 1 98.69 25 LEU B N 1
ATOM 1319 C CA . LEU B 1 25 ? 7.727 20.828 2.008 1 98.69 25 LEU B CA 1
ATOM 1320 C C . LEU B 1 25 ? 7.664 20.484 0.521 1 98.69 25 LEU B C 1
ATOM 1322 O O . LEU B 1 25 ? 8.648 20.016 -0.056 1 98.69 25 LEU B O 1
ATOM 1326 N N . PHE B 1 26 ? 6.516 20.688 -0.102 1 98.88 26 PHE B N 1
ATOM 1327 C CA . PHE B 1 26 ? 6.324 20.312 -1.498 1 98.88 26 PHE B CA 1
ATOM 1328 C C . PHE B 1 26 ? 6.902 21.359 -2.43 1 98.88 26 PHE B C 1
ATOM 1330 O O . PHE B 1 26 ? 6.836 22.562 -2.137 1 98.88 26 PHE B O 1
ATOM 1337 N N . HIS B 1 27 ? 7.508 20.891 -3.537 1 98.62 27 HIS B N 1
ATOM 1338 C CA . HIS B 1 27 ? 7.719 21.766 -4.688 1 98.62 27 HIS B CA 1
ATOM 1339 C C . HIS B 1 27 ? 6.418 22.438 -5.121 1 98.62 27 HIS B C 1
ATOM 1341 O O . HIS B 1 27 ? 5.34 21.859 -4.973 1 98.62 27 HIS B O 1
ATOM 1347 N N . PRO B 1 28 ? 6.52 23.672 -5.641 1 98.56 28 PRO B N 1
ATOM 1348 C CA . PRO B 1 28 ? 5.289 24.312 -6.098 1 98.56 28 PRO B CA 1
ATOM 1349 C C . PRO B 1 28 ? 4.477 23.453 -7.047 1 98.56 28 PRO B C 1
ATOM 1351 O O . PRO B 1 28 ? 3.244 23.531 -7.066 1 98.56 28 PRO B O 1
ATOM 1354 N N . GLU B 1 29 ? 5.172 22.594 -7.801 1 98.5 29 GLU B N 1
ATOM 1355 C CA . GLU B 1 29 ? 4.496 21.672 -8.719 1 98.5 29 GLU B CA 1
ATOM 1356 C C . GLU B 1 29 ? 4.469 20.25 -8.156 1 98.5 29 GLU B C 1
ATOM 1358 O O . GLU B 1 29 ? 4.324 19.297 -8.914 1 98.5 29 GLU B O 1
ATOM 1363 N N . GLY B 1 30 ? 4.758 20.125 -6.902 1 98.81 30 GLY B N 1
ATOM 1364 C CA . GLY B 1 30 ? 4.77 18.812 -6.273 1 98.81 30 GLY B CA 1
ATOM 1365 C C . GLY B 1 30 ? 3.428 18.109 -6.344 1 98.81 30 GLY B C 1
ATOM 1366 O O . GLY B 1 30 ? 2.395 18.734 -6.562 1 98.81 30 GLY B O 1
ATOM 1367 N N . VAL B 1 31 ? 3.436 16.812 -6.211 1 98.94 31 VAL B N 1
ATOM 1368 C CA . VAL B 1 31 ? 2.248 15.984 -6.375 1 98.94 31 VAL B CA 1
ATOM 1369 C C . VAL B 1 31 ? 2.072 15.086 -5.152 1 98.94 31 VAL B C 1
ATOM 1371 O O . VAL B 1 31 ? 3.043 14.516 -4.648 1 98.94 31 VAL B O 1
ATOM 1374 N N . LEU B 1 32 ? 0.855 14.984 -4.613 1 98.81 32 LEU B N 1
ATOM 1375 C CA . LEU B 1 32 ? 0.431 14.047 -3.58 1 98.81 32 LEU B CA 1
ATOM 1376 C C . LEU B 1 32 ? -0.541 13.016 -4.145 1 98.81 32 LEU B C 1
ATOM 1378 O O . LEU B 1 32 ? -1.499 13.367 -4.832 1 98.81 32 LEU B O 1
ATOM 1382 N N . GLU B 1 33 ? -0.253 11.773 -3.91 1 98.88 33 GLU B N 1
ATOM 1383 C CA . GLU B 1 33 ? -1.118 10.703 -4.406 1 98.88 33 GLU B CA 1
ATOM 1384 C C . GLU B 1 33 ? -1.551 9.773 -3.279 1 98.88 33 GLU B C 1
ATOM 1386 O O . GLU B 1 33 ? -0.75 9.438 -2.406 1 98.88 33 GLU B O 1
ATOM 1391 N N . PHE B 1 34 ? -2.824 9.406 -3.27 1 98.19 34 PHE B N 1
ATOM 1392 C CA . PHE B 1 34 ? -3.41 8.375 -2.43 1 98.19 34 PHE B CA 1
ATOM 1393 C C . PHE B 1 34 ? -3.959 7.23 -3.281 1 98.19 34 PHE B C 1
ATOM 1395 O O . PHE B 1 34 ? -5.164 7.148 -3.516 1 98.19 34 PHE B O 1
ATOM 1402 N N . PRO B 1 35 ? -3.127 6.227 -3.615 1 98.31 35 PRO B N 1
ATOM 1403 C CA . PRO B 1 35 ? -3.527 5.25 -4.629 1 98.31 35 PRO B CA 1
ATOM 1404 C C . PRO B 1 35 ? -4.715 4.395 -4.188 1 98.31 35 PRO B C 1
ATOM 1406 O O . PRO B 1 35 ? -5.473 3.902 -5.027 1 98.31 35 PRO B O 1
ATOM 1409 N N . TYR B 1 36 ? -4.914 4.273 -2.875 1 98 36 TYR B N 1
ATOM 1410 C CA . TYR B 1 36 ? -5.938 3.346 -2.404 1 98 36 TYR B CA 1
ATOM 1411 C C . TYR B 1 36 ? -7.117 4.094 -1.797 1 98 36 TYR B C 1
ATOM 1413 O O . TYR B 1 36 ? -7.91 3.516 -1.053 1 98 36 TYR B O 1
ATOM 1421 N N . ALA B 1 37 ? -7.223 5.387 -2.047 1 94.62 37 ALA B N 1
ATOM 1422 C CA . ALA B 1 37 ? -8.359 6.148 -1.535 1 94.62 37 ALA B CA 1
ATOM 1423 C C . ALA B 1 37 ? -9.68 5.523 -1.969 1 94.62 37 ALA B C 1
ATOM 1425 O O . ALA B 1 37 ? -9.773 4.953 -3.057 1 94.62 37 ALA B O 1
ATOM 1426 N N . PRO B 1 38 ? -10.68 5.645 -1.163 1 90.94 38 PRO B N 1
ATOM 1427 C CA . PRO B 1 38 ? -11.984 5.086 -1.505 1 90.94 38 PRO B CA 1
ATOM 1428 C C . PRO B 1 38 ? -12.578 5.691 -2.775 1 90.94 38 PRO B C 1
ATOM 1430 O O . PRO B 1 38 ? -12.164 6.777 -3.193 1 90.94 38 PRO B O 1
ATOM 1433 N N . PRO B 1 39 ? -13.523 4.867 -3.377 1 84.94 39 PRO B N 1
ATOM 1434 C CA . PRO B 1 39 ? -14.219 5.434 -4.539 1 84.94 39 PRO B CA 1
ATOM 1435 C C . PRO B 1 39 ? -14.875 6.781 -4.238 1 84.94 39 PRO B C 1
ATOM 1437 O O . PRO B 1 39 ? -15.445 6.965 -3.16 1 84.94 39 PRO B O 1
ATOM 1440 N N . GLY B 1 40 ? -14.68 7.707 -5.145 1 86 40 GLY B N 1
ATOM 1441 C CA . GLY B 1 40 ? -15.273 9.023 -4.957 1 86 40 GLY B CA 1
ATOM 1442 C C . GLY B 1 40 ? -14.312 10.031 -4.367 1 86 40 GLY B C 1
ATOM 1443 O O . GLY B 1 40 ? -14.547 11.242 -4.445 1 86 40 GLY B O 1
ATOM 1444 N N . TRP B 1 41 ? -13.273 9.531 -3.691 1 89.19 41 TRP B N 1
ATOM 1445 C CA . TRP B 1 41 ? -12.266 10.43 -3.15 1 89.19 41 TRP B CA 1
ATOM 1446 C C . TRP B 1 41 ? -11.219 10.773 -4.207 1 89.19 41 TRP B C 1
ATOM 1448 O O . TRP B 1 41 ? 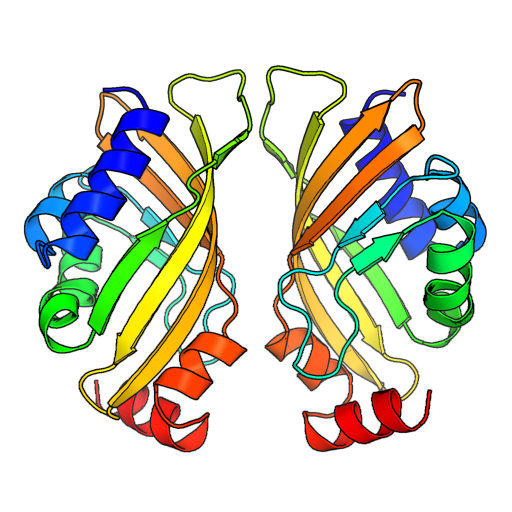-10.867 9.93 -5.039 1 89.19 41 TRP B O 1
ATOM 1458 N N . LYS B 1 42 ? -10.766 12.016 -4.211 1 92.31 42 LYS B N 1
ATOM 1459 C CA . LYS B 1 42 ? -9.641 12.391 -5.062 1 92.31 42 LYS B CA 1
ATOM 1460 C C . LYS B 1 42 ? -8.383 11.602 -4.699 1 92.31 42 LYS B C 1
ATOM 1462 O O . LYS B 1 42 ? -8.086 11.406 -3.52 1 92.31 42 LYS B O 1
ATOM 1467 N N . THR B 1 43 ? -7.625 11.203 -5.754 1 96.5 43 THR B N 1
ATOM 1468 C CA . THR B 1 43 ? -6.461 10.352 -5.516 1 96.5 43 THR B CA 1
ATOM 1469 C C . THR B 1 43 ? -5.172 11.094 -5.852 1 96.5 43 THR B C 1
ATOM 1471 O O . THR B 1 43 ? -4.078 10.625 -5.531 1 96.5 43 THR B O 1
ATOM 1474 N N . ARG B 1 44 ? -5.293 12.18 -6.531 1 98.44 44 ARG B N 1
ATOM 1475 C CA . ARG B 1 44 ? -4.113 12.906 -6.996 1 98.44 44 ARG B CA 1
ATOM 1476 C C . ARG B 1 44 ? -4.305 14.414 -6.855 1 98.44 44 ARG B C 1
ATOM 1478 O O . ARG B 1 44 ? -5.344 14.945 -7.25 1 98.44 44 ARG B O 1
ATOM 1485 N N . PHE B 1 45 ? -3.35 15.039 -6.219 1 98.38 45 PHE B N 1
ATOM 1486 C CA . PHE B 1 45 ? -3.322 16.484 -6.008 1 98.38 45 PHE B CA 1
ATOM 1487 C C . PHE B 1 45 ? -2.057 17.094 -6.602 1 98.38 45 PHE B C 1
ATOM 1489 O O . PHE B 1 45 ? -0.945 16.734 -6.207 1 98.38 45 PHE B O 1
ATOM 1496 N N . GLU B 1 46 ? -2.244 18 -7.527 1 98.69 46 GLU B N 1
ATOM 1497 C CA . GLU B 1 46 ? -1.104 18.594 -8.219 1 98.69 46 GLU B CA 1
ATOM 1498 C C . GLU B 1 46 ? -0.913 20.047 -7.828 1 98.69 46 GLU B C 1
ATOM 1500 O O . GLU B 1 46 ? -1.805 20.875 -8.039 1 98.69 46 GLU B O 1
ATOM 1505 N N . GLY B 1 47 ? 0.266 20.266 -7.281 1 98.75 47 GLY B N 1
ATOM 1506 C CA . GLY B 1 47 ? 0.606 21.609 -6.871 1 98.75 47 GLY B CA 1
ATOM 1507 C C . GLY B 1 47 ? 0.458 21.844 -5.379 1 98.75 47 GLY B C 1
ATOM 1508 O O . GLY B 1 47 ? -0.523 21.406 -4.773 1 98.75 47 GLY B O 1
ATOM 1509 N N . ARG B 1 48 ? 1.428 22.562 -4.855 1 98.5 48 ARG B N 1
ATOM 1510 C CA . ARG B 1 48 ? 1.496 22.812 -3.42 1 98.5 48 ARG B CA 1
ATOM 1511 C C . ARG B 1 48 ? 0.219 23.484 -2.918 1 98.5 48 ARG B C 1
ATOM 1513 O O . ARG B 1 48 ? -0.296 23.125 -1.855 1 98.5 48 ARG B O 1
ATOM 1520 N N . GLU B 1 49 ? -0.353 24.406 -3.643 1 98.25 49 GLU B N 1
ATOM 1521 C CA . GLU B 1 49 ? -1.539 25.125 -3.189 1 98.25 49 GLU B CA 1
ATOM 1522 C C . GLU B 1 49 ? -2.783 24.25 -3.266 1 98.25 49 GLU B C 1
ATOM 1524 O O . GLU B 1 49 ? -3.689 24.359 -2.438 1 98.25 49 GLU B O 1
ATOM 1529 N N . THR B 1 50 ? -2.852 23.422 -4.285 1 98.25 50 THR B N 1
ATOM 1530 C CA . THR B 1 50 ? -3.922 22.422 -4.352 1 98.25 50 THR B CA 1
ATOM 1531 C C . THR B 1 50 ? -3.855 21.484 -3.156 1 98.25 50 THR B C 1
ATOM 1533 O O . THR B 1 50 ? -4.883 21.156 -2.553 1 98.25 50 THR B O 1
ATOM 1536 N N . ILE B 1 51 ? -2.676 21.062 -2.814 1 98.38 51 ILE B N 1
ATOM 1537 C CA . ILE B 1 51 ? -2.471 20.188 -1.658 1 98.38 51 ILE B CA 1
ATOM 1538 C C . ILE B 1 51 ? -2.873 20.938 -0.383 1 98.38 51 ILE B C 1
ATOM 1540 O O . ILE B 1 51 ? -3.559 20.375 0.475 1 98.38 51 ILE B O 1
ATOM 1544 N N . TRP B 1 52 ? -2.562 22.172 -0.302 1 97.75 52 TRP B N 1
ATOM 1545 C CA . TRP B 1 52 ? -2.936 22.969 0.856 1 97.75 52 TRP B CA 1
ATOM 1546 C C . TRP B 1 52 ? -4.453 23.078 0.978 1 97.75 52 TRP B C 1
ATOM 1548 O O . TRP B 1 52 ? -5.004 22.953 2.072 1 97.75 52 TRP B O 1
ATOM 1558 N N . ALA B 1 53 ? -5.125 23.297 -0.078 1 96.5 53 ALA B N 1
ATOM 1559 C CA . ALA B 1 53 ? -6.582 23.391 -0.056 1 96.5 53 ALA B CA 1
ATOM 1560 C C . ALA B 1 53 ? -7.203 22.125 0.527 1 96.5 53 ALA B C 1
ATOM 1562 O O . ALA B 1 53 ? -8.211 22.188 1.23 1 96.5 53 ALA B O 1
ATOM 1563 N N . HIS B 1 54 ? -6.602 21.016 0.233 1 93.81 54 HIS B N 1
ATOM 1564 C CA . HIS B 1 54 ? -7.102 19.734 0.714 1 93.81 54 HIS B CA 1
ATOM 1565 C C . HIS B 1 54 ? -6.742 19.516 2.18 1 93.81 54 HIS B C 1
ATOM 1567 O O . HIS B 1 54 ? -7.539 18.969 2.945 1 93.81 54 HIS B O 1
ATOM 1573 N N . MET B 1 55 ? -5.551 20.016 2.574 1 95.19 55 MET B N 1
ATOM 1574 C CA . MET B 1 55 ? -4.965 19.625 3.855 1 95.19 55 MET B CA 1
ATOM 1575 C C . MET B 1 55 ? -5.266 20.672 4.926 1 95.19 55 MET B C 1
ATOM 1577 O O . MET B 1 55 ? -5.086 20.406 6.117 1 95.19 55 MET B O 1
ATOM 1581 N N . ARG B 1 56 ? -5.789 21.766 4.621 1 92.5 56 ARG B N 1
ATOM 1582 C CA . ARG B 1 56 ? -5.867 22.906 5.512 1 92.5 56 ARG B CA 1
ATOM 1583 C C . ARG B 1 56 ? -6.711 22.609 6.742 1 92.5 56 ARG B C 1
ATOM 1585 O O . ARG B 1 56 ? -6.461 23.141 7.824 1 92.5 56 ARG B O 1
ATOM 1592 N N . LEU B 1 57 ? -7.715 21.75 6.664 1 86.81 57 LEU B N 1
ATOM 1593 C CA . LEU B 1 57 ? -8.578 21.453 7.801 1 86.81 57 LEU B CA 1
ATOM 1594 C C . LEU B 1 57 ? -8.148 20.172 8.492 1 86.81 57 LEU B C 1
ATOM 1596 O O . LEU B 1 57 ? -8.773 19.734 9.461 1 86.81 57 LEU B O 1
ATOM 1600 N N . PHE B 1 58 ? -7.105 19.578 8.078 1 87.19 58 PHE B N 1
ATOM 1601 C CA . PHE B 1 58 ? -6.633 18.297 8.586 1 87.19 58 PHE B CA 1
ATOM 1602 C C . PHE B 1 58 ? -6.441 18.344 10.094 1 87.19 58 PHE B C 1
ATOM 1604 O O . PHE B 1 58 ? -6.898 17.453 10.812 1 87.19 58 PHE B O 1
ATOM 1611 N N . PRO B 1 59 ? -5.812 19.453 10.656 1 87.75 59 PRO B N 1
ATOM 1612 C CA . PRO B 1 59 ? -5.574 19.469 12.102 1 87.75 59 PRO B CA 1
ATOM 1613 C C . PRO B 1 59 ? -6.867 19.469 12.914 1 87.75 59 PRO B C 1
ATOM 1615 O O . PRO B 1 59 ? -6.863 19.062 14.078 1 87.75 59 PRO B O 1
ATOM 1618 N N . GLU B 1 60 ? -7.914 19.859 12.32 1 88.38 60 GLU B N 1
ATOM 1619 C CA . GLU B 1 60 ? -9.203 19.875 13 1 88.38 60 GLU B CA 1
ATOM 1620 C C . GLU B 1 60 ? -9.891 18.516 12.93 1 88.38 60 GLU B C 1
ATOM 1622 O O . GLU B 1 60 ? -10.805 18.234 13.695 1 88.38 60 GLU B O 1
ATOM 1627 N N . HIS B 1 61 ? -9.367 17.734 12.094 1 86.94 61 HIS B N 1
ATOM 1628 C CA . HIS B 1 61 ? -10.125 16.516 11.805 1 86.94 61 HIS B CA 1
ATOM 1629 C C . HIS B 1 61 ? -9.43 15.289 12.383 1 86.94 61 HIS B C 1
ATOM 1631 O O . HIS B 1 61 ? -10.078 14.273 12.641 1 86.94 61 HIS B O 1
ATOM 1637 N N . LEU B 1 62 ? -8.141 15.375 12.555 1 89.06 62 LEU B N 1
ATOM 1638 C CA . LEU B 1 62 ? -7.402 14.172 12.914 1 89.06 62 LEU B CA 1
ATOM 1639 C C . LEU B 1 62 ? -6.227 14.508 13.82 1 89.06 62 LEU B C 1
ATOM 1641 O O . LEU B 1 62 ? -5.492 15.469 13.57 1 89.06 62 LEU B O 1
ATOM 1645 N N . THR B 1 63 ? -6.102 13.789 14.875 1 93.94 63 THR B N 1
ATOM 1646 C CA . THR B 1 63 ? -4.852 13.711 15.625 1 93.94 63 THR B CA 1
ATOM 1647 C C . THR B 1 63 ? -4.168 12.367 15.398 1 93.94 63 THR B C 1
ATOM 1649 O O . THR B 1 63 ? -4.824 11.328 15.398 1 93.94 63 THR B O 1
ATOM 1652 N N . VAL B 1 64 ? -2.889 12.438 15.219 1 96.5 64 VAL B N 1
ATOM 1653 C CA . VAL B 1 64 ? -2.207 11.188 14.898 1 96.5 64 VAL B CA 1
ATOM 1654 C C . VAL B 1 64 ? -0.789 11.211 15.469 1 96.5 64 VAL B C 1
ATOM 1656 O O . VAL B 1 64 ? -0.169 12.273 15.555 1 96.5 64 VAL B O 1
ATOM 1659 N N . ARG B 1 65 ? -0.302 10.094 15.914 1 98.06 65 ARG B N 1
ATOM 1660 C CA . ARG B 1 65 ? 1.086 9.828 16.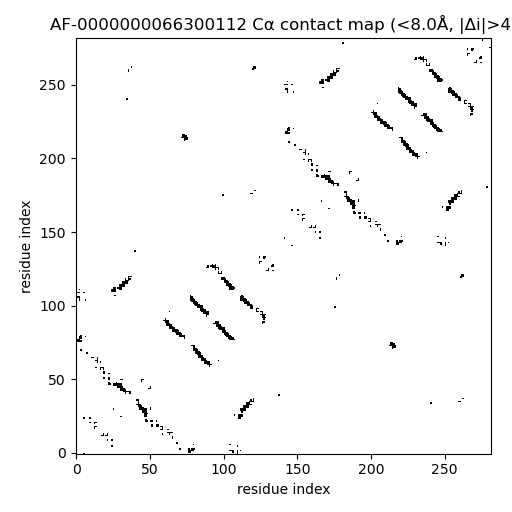266 1 98.06 65 ARG B CA 1
ATOM 1661 C C . ARG B 1 65 ? 1.677 8.727 15.398 1 98.06 65 ARG B C 1
ATOM 1663 O O . ARG B 1 65 ? 1.048 7.684 15.188 1 98.06 65 ARG B O 1
ATOM 1670 N N . PHE B 1 66 ? 2.855 9.008 14.914 1 98.56 66 PHE B N 1
ATOM 1671 C CA . PHE B 1 66 ? 3.51 8.031 14.055 1 98.56 66 PHE B CA 1
ATOM 1672 C C . PHE B 1 66 ? 4.637 7.32 14.797 1 98.56 66 PHE B C 1
ATOM 1674 O O . PHE B 1 66 ? 5.383 7.949 15.547 1 98.56 66 PHE B O 1
ATOM 1681 N N . THR B 1 67 ? 4.723 6.047 14.617 1 98.56 67 THR B N 1
ATOM 1682 C CA . THR B 1 67 ? 5.754 5.215 15.227 1 98.56 67 THR B CA 1
ATOM 1683 C C . THR B 1 67 ? 6.285 4.191 14.227 1 98.56 67 THR B C 1
ATOM 1685 O O . THR B 1 67 ? 5.781 4.09 13.109 1 98.56 67 THR B O 1
ATOM 1688 N N . ASP B 1 68 ? 7.41 3.506 14.594 1 98.44 68 ASP B N 1
ATOM 1689 C CA . ASP B 1 68 ? 7.973 2.377 13.859 1 98.44 68 ASP B CA 1
ATOM 1690 C C . ASP B 1 68 ? 8.328 2.771 12.43 1 98.44 68 ASP B C 1
ATOM 1692 O O . ASP B 1 68 ? 7.988 2.061 11.484 1 98.44 68 ASP B O 1
ATOM 1696 N N . VAL B 1 69 ? 8.867 3.957 12.273 1 98.44 69 VAL B N 1
ATOM 1697 C CA . VAL B 1 69 ? 9.273 4.438 10.953 1 98.44 69 VAL B CA 1
ATOM 1698 C C . VAL B 1 69 ? 10.516 3.68 10.492 1 98.44 69 VAL B C 1
ATOM 1700 O O . VAL B 1 69 ? 11.555 3.709 11.156 1 98.44 69 VAL B O 1
ATOM 1703 N N . GLN B 1 70 ? 10.406 2.961 9.43 1 98.25 70 GLN B N 1
ATOM 1704 C CA . GLN B 1 70 ? 11.492 2.199 8.828 1 98.25 70 GLN B CA 1
ATOM 1705 C C . GLN B 1 70 ? 11.625 2.502 7.34 1 98.25 70 GLN B C 1
ATOM 1707 O O . GLN B 1 70 ? 10.633 2.807 6.672 1 98.25 70 GLN B O 1
ATOM 1712 N N . PHE B 1 71 ? 12.852 2.416 6.895 1 97.88 71 PHE B N 1
ATOM 1713 C CA . PHE B 1 71 ? 13.094 2.734 5.492 1 97.88 71 PHE B CA 1
ATOM 1714 C C . PHE B 1 71 ? 13.742 1.558 4.777 1 97.88 71 PHE B C 1
ATOM 1716 O O . PHE B 1 71 ? 14.516 0.809 5.375 1 97.88 71 PHE B O 1
ATOM 1723 N N . TYR B 1 72 ? 13.359 1.457 3.479 1 97.12 72 TYR B N 1
ATOM 1724 C CA . TYR B 1 72 ? 14.125 0.613 2.566 1 97.12 72 TYR B CA 1
ATOM 1725 C C . TYR B 1 72 ? 15.25 1.401 1.907 1 97.12 72 TYR B C 1
ATOM 1727 O O . TYR B 1 72 ? 15.039 2.521 1.436 1 97.12 72 TYR B O 1
ATOM 1735 N N . GLU B 1 73 ? 16.359 0.871 1.898 1 92 73 GLU B N 1
ATOM 1736 C CA . GLU B 1 73 ? 17.5 1.588 1.333 1 92 73 GLU B CA 1
ATOM 1737 C C . GLU B 1 73 ? 17.391 1.697 -0.185 1 92 73 GLU B C 1
ATOM 1739 O O . GLU B 1 73 ? 17.234 0.688 -0.876 1 92 73 GLU B O 1
ATOM 1744 N N . THR B 1 74 ? 17.422 2.881 -0.669 1 92.31 74 THR B N 1
ATOM 1745 C CA . THR B 1 74 ? 17.359 3.145 -2.102 1 92.31 74 THR B CA 1
ATOM 1746 C C . THR B 1 74 ? 18.719 3.566 -2.637 1 92.31 74 THR B C 1
ATOM 1748 O O . THR B 1 74 ? 19.625 3.875 -1.862 1 92.31 74 THR B O 1
ATOM 1751 N N . ALA B 1 75 ? 18.891 3.541 -3.904 1 89.81 75 ALA B N 1
ATOM 1752 C CA . ALA B 1 75 ? 20.141 3.92 -4.559 1 89.81 75 ALA B CA 1
ATOM 1753 C C . ALA B 1 75 ? 20.219 5.43 -4.762 1 89.81 75 ALA B C 1
ATOM 1755 O O . ALA B 1 75 ? 21.266 5.961 -5.137 1 89.81 75 ALA B O 1
ATOM 1756 N N . ASP B 1 76 ? 19.188 6.184 -4.582 1 93.62 76 ASP B N 1
ATOM 1757 C CA . ASP B 1 76 ? 19.016 7.602 -4.879 1 93.62 76 ASP B CA 1
ATOM 1758 C C . ASP B 1 76 ? 18.656 8.383 -3.619 1 93.62 76 ASP B C 1
ATOM 1760 O O . ASP B 1 76 ? 17.625 8.141 -2.996 1 93.62 76 ASP B O 1
ATOM 1764 N N . PRO B 1 77 ? 19.516 9.312 -3.209 1 94.88 77 PRO B N 1
ATOM 1765 C CA . PRO B 1 77 ? 19.219 10.086 -1.999 1 94.88 77 PRO B CA 1
ATOM 1766 C C . PRO B 1 77 ? 17.953 10.922 -2.133 1 94.88 77 PRO B C 1
ATOM 1768 O O . PRO B 1 77 ? 17.422 11.422 -1.134 1 94.88 77 PRO B O 1
ATOM 1771 N N . ASP B 1 78 ? 17.469 11.109 -3.326 1 97.56 78 ASP B N 1
ATOM 1772 C CA . ASP B 1 78 ? 16.266 11.898 -3.572 1 97.56 78 ASP B CA 1
ATOM 1773 C C . ASP B 1 78 ? 15.023 11.008 -3.607 1 97.56 78 ASP B C 1
ATOM 1775 O O . ASP B 1 78 ? 13.93 11.469 -3.934 1 97.56 78 ASP B O 1
ATOM 1779 N N . LEU B 1 79 ? 15.188 9.75 -3.309 1 97.94 79 LEU B N 1
ATOM 1780 C CA . LEU B 1 79 ? 14.094 8.781 -3.236 1 97.94 79 LEU B CA 1
ATOM 1781 C C . LEU B 1 79 ? 14.07 8.094 -1.878 1 97.94 79 LEU B C 1
ATOM 1783 O O . LEU B 1 79 ? 15.07 7.512 -1.451 1 97.94 79 LEU B O 1
ATOM 1787 N N . ALA B 1 80 ? 12.969 8.203 -1.169 1 98 80 ALA B N 1
ATOM 1788 C CA . ALA B 1 80 ? 12.75 7.477 0.077 1 98 80 ALA B CA 1
ATOM 1789 C C . ALA B 1 80 ? 11.523 6.574 -0.024 1 98 80 ALA B C 1
ATOM 1791 O O . ALA B 1 80 ? 10.5 6.969 -0.586 1 98 80 ALA B O 1
ATOM 1792 N N . ILE B 1 81 ? 11.648 5.395 0.367 1 98.56 81 ILE B N 1
ATOM 1793 C CA . ILE B 1 81 ? 10.547 4.453 0.546 1 98.56 81 ILE B CA 1
ATOM 1794 C C . ILE B 1 81 ? 10.531 3.949 1.987 1 98.56 81 ILE B C 1
ATOM 1796 O O . ILE B 1 81 ? 11.516 3.379 2.465 1 98.56 81 ILE B O 1
ATOM 1800 N N . GLY B 1 82 ? 9.43 4.191 2.67 1 98.19 82 GLY B N 1
ATOM 1801 C CA . GLY B 1 82 ? 9.375 3.826 4.074 1 98.19 82 GLY B CA 1
ATOM 1802 C C . GLY B 1 82 ? 8.016 3.299 4.504 1 98.19 82 GLY B C 1
ATOM 1803 O O . GLY B 1 82 ? 7.012 3.539 3.832 1 98.19 82 GLY B O 1
ATOM 1804 N N . GLU B 1 83 ? 8.016 2.52 5.531 1 98.81 83 GLU B N 1
ATOM 1805 C CA . GLU B 1 83 ? 6.832 2.066 6.254 1 98.81 83 GLU B CA 1
ATOM 1806 C C . GLU B 1 83 ? 6.77 2.686 7.648 1 98.81 83 GLU B C 1
ATOM 1808 O O . GLU B 1 83 ? 7.801 2.902 8.289 1 98.81 83 GLU B O 1
ATOM 1813 N N . PHE B 1 84 ? 5.57 2.932 8.078 1 98.81 84 PHE B N 1
ATOM 1814 C CA . PHE B 1 84 ? 5.367 3.461 9.422 1 98.81 84 PHE B CA 1
ATOM 1815 C C . PHE B 1 84 ? 3.934 3.23 9.883 1 98.81 84 PHE B C 1
ATOM 1817 O O . PHE B 1 84 ? 3.072 2.852 9.094 1 98.81 84 PHE B O 1
ATOM 1824 N N . HIS B 1 85 ? 3.781 3.322 11.188 1 98.75 85 HIS B N 1
ATOM 1825 C CA . HIS B 1 85 ? 2.48 3.123 11.82 1 98.75 85 HIS B CA 1
ATOM 1826 C C . HIS B 1 85 ? 1.923 4.438 12.359 1 98.75 85 HIS B C 1
ATOM 1828 O O . HIS B 1 85 ? 2.664 5.246 12.922 1 98.75 85 HIS B O 1
ATOM 1834 N N . GLY B 1 86 ? 0.656 4.652 12.117 1 98.25 86 GLY B N 1
ATOM 1835 C CA . GLY B 1 86 ? -0.04 5.801 12.672 1 98.25 86 GLY B CA 1
ATOM 1836 C C . GLY B 1 86 ? -1.157 5.418 13.625 1 98.25 86 GLY B C 1
ATOM 1837 O O . GLY B 1 86 ? -2.004 4.586 13.297 1 98.25 86 GLY B O 1
ATOM 1838 N N . ASP B 1 87 ? -1.123 5.922 14.805 1 98 87 ASP B N 1
ATOM 1839 C CA . ASP B 1 87 ? -2.238 5.855 15.742 1 98 87 ASP B CA 1
ATOM 1840 C C . ASP B 1 87 ? -2.881 7.227 15.93 1 98 87 ASP B C 1
ATOM 1842 O O . ASP B 1 87 ? -2.195 8.203 16.25 1 98 87 ASP B O 1
ATOM 1846 N N . GLY B 1 88 ? -4.246 7.27 15.672 1 96.69 88 GLY B N 1
ATOM 1847 C CA . GLY B 1 88 ? -4.891 8.57 15.75 1 96.69 88 GLY B CA 1
ATOM 1848 C C . GLY B 1 88 ? -6.359 8.492 16.125 1 96.69 88 GLY B C 1
ATOM 1849 O O . GLY B 1 88 ? -6.867 7.414 16.438 1 96.69 88 GLY B O 1
ATOM 1850 N N . VAL B 1 89 ? -6.949 9.68 16.203 1 95.19 89 VAL B N 1
ATOM 1851 C CA . VAL B 1 89 ? -8.375 9.828 16.484 1 95.19 89 VAL B CA 1
ATOM 1852 C C . VAL B 1 89 ? -8.992 10.828 15.516 1 95.19 89 VAL B C 1
ATOM 1854 O O . VAL B 1 89 ? -8.477 11.938 15.336 1 95.19 89 VAL B O 1
ATOM 1857 N N . ALA B 1 90 ? -10.031 10.359 14.836 1 90.31 90 ALA B N 1
ATOM 1858 C CA . ALA B 1 90 ? -10.82 11.273 14.016 1 90.31 90 ALA B CA 1
ATOM 1859 C C . ALA B 1 90 ? -11.711 12.156 14.883 1 90.31 90 ALA B C 1
ATOM 1861 O O . ALA B 1 90 ? -12.578 11.664 15.609 1 90.31 90 ALA B O 1
ATOM 1862 N N . THR B 1 91 ? -11.586 13.359 14.734 1 86.12 91 THR B N 1
ATOM 1863 C CA . THR B 1 91 ? -12.289 14.297 15.617 1 86.12 91 THR B CA 1
ATOM 1864 C C . THR B 1 91 ? -13.789 14.273 15.344 1 86.12 91 THR B C 1
ATOM 1866 O O . THR B 1 91 ? -14.594 14.359 16.266 1 86.12 91 THR B O 1
ATOM 1869 N N . VAL B 1 92 ? -14.227 14.172 14.133 1 79.88 92 VAL B N 1
ATOM 1870 C CA . VAL B 1 92 ? -15.625 14.258 13.711 1 79.88 92 VAL B CA 1
ATOM 1871 C C . VAL B 1 92 ? -16.406 13.078 14.289 1 79.88 92 VAL B C 1
ATOM 1873 O O . VAL B 1 92 ? -17.531 13.25 14.766 1 79.88 92 VAL B O 1
ATOM 1876 N N . SER B 1 93 ? -15.906 11.938 14.398 1 83.12 93 SER B N 1
ATOM 1877 C CA . SER B 1 93 ? -16.609 10.719 14.797 1 83.12 93 SER B CA 1
ATOM 1878 C C . SER B 1 93 ? -16.141 10.227 16.156 1 83.12 93 SER B C 1
ATOM 1880 O O . SER B 1 93 ? -16.828 9.453 16.812 1 83.12 93 SER B O 1
ATOM 1882 N N . GLY B 1 94 ? -14.961 10.68 16.5 1 91.5 94 GLY B N 1
ATOM 1883 C CA . GLY B 1 94 ? -14.328 10.109 17.672 1 91.5 94 GLY B CA 1
ATOM 1884 C C . GLY B 1 94 ? -13.727 8.734 17.422 1 91.5 94 GLY B C 1
ATOM 1885 O O . GLY B 1 94 ? -13.195 8.109 18.344 1 91.5 94 GLY B O 1
ATOM 1886 N N . GLY B 1 95 ? -13.773 8.289 16.266 1 93.31 95 GLY B N 1
ATOM 1887 C CA . GLY B 1 95 ? -13.273 6.973 15.906 1 93.31 95 GLY B CA 1
ATOM 1888 C C . GLY B 1 95 ? -11.758 6.879 15.961 1 93.31 95 GLY B C 1
ATOM 1889 O O . GLY B 1 95 ? -11.055 7.84 15.648 1 93.31 95 GLY B O 1
ATOM 1890 N N . LYS B 1 96 ? -11.242 5.676 16.297 1 95.75 96 LYS B N 1
ATOM 1891 C CA . LYS B 1 96 ? -9.805 5.426 16.391 1 95.75 96 LYS B CA 1
ATOM 1892 C C . LYS B 1 96 ? -9.234 4.992 15.047 1 95.75 96 LYS B C 1
ATOM 1894 O O . LYS B 1 96 ? -9.852 4.207 14.328 1 95.75 96 LYS B O 1
ATOM 1899 N N . LEU B 1 97 ? -8.102 5.598 14.758 1 94.62 97 LEU B N 1
ATOM 1900 C CA . LEU B 1 97 ? -7.332 5.227 13.57 1 94.62 97 LEU B CA 1
ATOM 1901 C C . LEU B 1 97 ? -6.086 4.438 13.961 1 94.62 97 LEU B C 1
ATOM 1903 O O . LEU B 1 97 ? -5.285 4.895 14.773 1 94.62 97 LEU B O 1
ATOM 1907 N N . ALA B 1 98 ? -5.938 3.258 13.539 1 96.69 98 ALA B N 1
ATOM 1908 C CA . ALA B 1 98 ? -4.719 2.451 13.531 1 96.69 98 ALA B CA 1
ATOM 1909 C C . ALA B 1 98 ? -4.344 2.033 12.117 1 96.69 98 ALA B C 1
ATOM 1911 O O . ALA B 1 98 ? -5.012 1.185 11.516 1 96.69 98 ALA B O 1
ATOM 1912 N N . GLN B 1 99 ? -3.295 2.646 11.703 1 97.25 99 GLN B N 1
ATOM 1913 C CA . GLN B 1 99 ? -3.016 2.584 10.273 1 97.25 99 GLN B CA 1
ATOM 1914 C C . GLN B 1 99 ? -1.547 2.26 10.016 1 97.25 99 GLN B C 1
ATOM 1916 O O . GLN B 1 99 ? -0.661 2.781 10.695 1 97.25 99 GLN B O 1
ATOM 1921 N N . ASP B 1 100 ? -1.318 1.346 9.078 1 98.31 100 ASP B N 1
ATOM 1922 C CA . ASP B 1 100 ? 0.027 1.101 8.57 1 98.31 100 ASP B CA 1
ATOM 1923 C C . ASP B 1 100 ? 0.203 1.695 7.176 1 98.31 100 ASP B C 1
ATOM 1925 O O . ASP B 1 100 ? -0.698 1.605 6.34 1 98.31 100 ASP B O 1
ATOM 1929 N N . TYR B 1 101 ? 1.361 2.316 6.996 1 98.75 101 TYR B N 1
ATOM 1930 C CA . TYR B 1 101 ? 1.631 3.021 5.746 1 98.75 101 TYR B CA 1
ATOM 1931 C C . TYR B 1 101 ? 2.836 2.422 5.031 1 98.75 101 TYR B C 1
ATOM 1933 O O . TYR B 1 101 ? 3.732 1.868 5.672 1 98.75 101 TYR B O 1
ATOM 1941 N N . ILE B 1 102 ? 2.855 2.477 3.73 1 98.88 102 ILE B N 1
ATOM 1942 C CA . ILE B 1 102 ? 4.078 2.527 2.932 1 98.88 102 ILE B CA 1
ATOM 1943 C C . ILE B 1 102 ? 4.047 3.75 2.02 1 98.88 102 ILE B C 1
ATOM 1945 O O . ILE B 1 102 ? 3.055 3.994 1.33 1 98.88 102 ILE B O 1
ATOM 1949 N N . SER B 1 103 ? 5.062 4.566 2.035 1 98.81 103 SER B N 1
ATOM 1950 C CA . SER B 1 103 ? 5.117 5.805 1.266 1 98.81 103 SER B CA 1
ATOM 1951 C C . SER B 1 103 ? 6.352 5.844 0.368 1 98.81 103 SER B C 1
ATOM 1953 O O . SER B 1 103 ? 7.414 5.34 0.741 1 98.81 103 SER B O 1
ATOM 1955 N N . VAL B 1 104 ? 6.195 6.375 -0.784 1 98.75 104 VAL B N 1
ATOM 1956 C CA . VAL B 1 104 ? 7.262 6.699 -1.725 1 98.75 104 VAL B CA 1
ATOM 1957 C C . VAL B 1 104 ? 7.391 8.219 -1.854 1 98.75 104 VAL B C 1
ATOM 1959 O O . VAL B 1 104 ? 6.422 8.906 -2.184 1 98.75 104 VAL B O 1
ATOM 1962 N N . LEU B 1 105 ? 8.562 8.711 -1.599 1 98.75 105 LEU B N 1
ATOM 1963 C CA . LEU B 1 105 ? 8.797 10.148 -1.633 1 98.75 105 LEU B CA 1
ATOM 1964 C C . LEU B 1 105 ? 9.984 10.484 -2.527 1 98.75 105 LEU B C 1
ATOM 1966 O O . LEU B 1 105 ? 11.094 9.992 -2.301 1 98.75 105 LEU B O 1
ATOM 1970 N N . ARG B 1 106 ? 9.688 11.25 -3.559 1 98.56 106 ARG B N 1
ATOM 1971 C CA . ARG B 1 106 ? 10.734 11.773 -4.43 1 98.56 106 ARG B CA 1
ATOM 1972 C C . ARG B 1 106 ? 10.93 13.273 -4.219 1 98.56 106 ARG B C 1
ATOM 1974 O O . ARG B 1 106 ? 9.953 14.016 -4.121 1 98.56 106 ARG B O 1
ATOM 1981 N N . THR B 1 107 ? 12.172 13.68 -4.18 1 98.62 107 THR B N 1
ATOM 1982 C CA . THR B 1 107 ? 12.484 15.078 -3.936 1 98.62 107 THR B CA 1
ATOM 1983 C C . THR B 1 107 ? 13.414 15.625 -5.016 1 98.62 107 THR B C 1
ATOM 1985 O O . THR B 1 107 ? 13.984 14.859 -5.793 1 98.62 107 THR B O 1
ATOM 1988 N N . ARG B 1 108 ? 13.383 16.859 -5.086 1 97.38 108 ARG B N 1
ATOM 1989 C CA . ARG B 1 108 ? 14.359 17.641 -5.844 1 97.38 108 ARG B CA 1
ATOM 1990 C C . ARG B 1 108 ? 14.727 18.922 -5.113 1 97.38 108 ARG B C 1
ATOM 1992 O O . ARG B 1 108 ? 13.852 19.703 -4.727 1 97.38 108 ARG B O 1
ATOM 1999 N N . ASP B 1 109 ? 16.062 19.125 -4.941 1 95.81 109 ASP B N 1
ATOM 2000 C CA . ASP B 1 109 ? 16.562 20.328 -4.281 1 95.81 109 ASP B CA 1
ATOM 2001 C C . ASP B 1 109 ? 15.883 20.531 -2.932 1 95.81 109 ASP B C 1
ATOM 2003 O O . ASP B 1 109 ? 15.469 21.656 -2.611 1 95.81 109 ASP B O 1
ATOM 2007 N N . GLY B 1 110 ? 15.586 19.453 -2.309 1 96.31 110 GLY B N 1
ATOM 2008 C CA . GLY B 1 110 ? 15.094 19.516 -0.939 1 96.31 110 GLY B CA 1
ATOM 2009 C C . GLY B 1 110 ? 13.594 19.719 -0.85 1 96.31 110 GLY B C 1
ATOM 2010 O O . GLY B 1 110 ? 13.055 19.906 0.241 1 96.31 110 GLY B O 1
ATOM 2011 N N . GLN B 1 111 ? 12.922 19.641 -1.981 1 98.62 111 GLN B N 1
ATOM 2012 C CA . GLN B 1 111 ? 11.469 19.781 -1.999 1 98.62 111 GLN B CA 1
ATOM 2013 C C . GLN B 1 111 ? 10.805 18.516 -2.555 1 98.62 111 GLN B C 1
ATOM 2015 O O . GLN B 1 111 ? 11.367 17.844 -3.42 1 98.62 111 GLN B O 1
ATOM 2020 N N . ILE B 1 112 ? 9.625 18.25 -2.088 1 98.88 112 ILE B N 1
ATOM 2021 C CA . ILE B 1 112 ? 8.914 17.031 -2.5 1 98.88 112 ILE B CA 1
ATOM 2022 C C . ILE B 1 112 ? 8.344 17.234 -3.902 1 98.88 112 ILE B C 1
ATOM 2024 O O . ILE B 1 112 ? 7.527 18.125 -4.129 1 98.88 112 ILE B O 1
ATOM 2028 N N . LEU B 1 113 ? 8.703 16.375 -4.809 1 98.88 113 LEU B N 1
ATOM 2029 C CA . LEU B 1 113 ? 8.125 16.359 -6.148 1 98.88 113 LEU B CA 1
ATOM 2030 C C . LEU B 1 113 ? 6.953 15.383 -6.215 1 98.88 113 LEU B C 1
ATOM 2032 O O . LEU B 1 113 ? 5.996 15.609 -6.961 1 98.88 113 LEU B O 1
ATOM 2036 N N . LEU B 1 114 ? 7.07 14.352 -5.527 1 98.88 114 LEU B N 1
ATOM 2037 C CA . LEU B 1 114 ? 6.035 13.328 -5.469 1 98.88 114 LEU B CA 1
ATOM 2038 C C . LEU B 1 114 ? 5.988 12.68 -4.086 1 98.88 114 LEU B C 1
ATOM 2040 O O . LEU B 1 114 ? 7.023 12.273 -3.553 1 98.88 114 LEU B O 1
ATOM 2044 N N . TYR B 1 115 ? 4.914 12.703 -3.451 1 98.88 115 TYR B N 1
ATOM 2045 C CA . TYR B 1 115 ? 4.578 11.93 -2.264 1 98.88 115 TYR B CA 1
ATOM 2046 C C . TYR B 1 115 ? 3.434 10.961 -2.551 1 98.88 115 TYR B C 1
ATOM 2048 O O . TYR B 1 115 ? 2.273 11.367 -2.623 1 98.88 115 TYR B O 1
ATOM 2056 N N . ARG B 1 116 ? 3.756 9.75 -2.824 1 98.88 116 ARG B N 1
ATOM 2057 C CA . ARG B 1 116 ? 2.773 8.688 -3.002 1 98.88 116 ARG B CA 1
ATOM 2058 C C . ARG B 1 116 ? 2.578 7.902 -1.711 1 98.88 116 ARG B C 1
ATOM 2060 O O . ARG B 1 116 ? 3.473 7.172 -1.28 1 98.88 116 ARG B O 1
ATOM 2067 N N . ASP B 1 117 ? 1.404 8.031 -1.09 1 98.75 117 ASP B N 1
ATOM 2068 C CA . ASP B 1 117 ? 1.114 7.535 0.251 1 98.75 117 ASP B CA 1
ATOM 2069 C C . ASP B 1 117 ? 0.064 6.426 0.211 1 98.75 117 ASP B C 1
ATOM 2071 O O . ASP B 1 117 ? -1.104 6.68 -0.091 1 98.75 117 ASP B O 1
ATOM 2075 N N . PHE B 1 118 ? 0.491 5.184 0.458 1 98.81 118 PHE B N 1
ATOM 2076 C CA . PHE B 1 118 ? -0.404 4.031 0.505 1 98.81 118 PHE B CA 1
ATOM 2077 C C . PHE B 1 118 ? -0.88 3.775 1.93 1 98.81 118 PHE B C 1
ATOM 2079 O O . PHE B 1 118 ? -0.073 3.725 2.859 1 98.81 118 PHE B O 1
ATOM 2086 N N . TRP B 1 119 ? -2.135 3.609 2.053 1 98.31 119 TRP B N 1
ATOM 2087 C CA . TRP B 1 119 ? -2.768 3.268 3.322 1 98.31 119 TRP B CA 1
ATOM 2088 C C . TRP B 1 119 ? -3.996 2.393 3.1 1 98.31 119 TRP B C 1
ATOM 2090 O O . TRP B 1 119 ? -4.496 2.291 1.978 1 98.31 119 TRP B O 1
ATOM 2100 N N . ASN B 1 120 ? -4.434 1.675 4.18 1 97.75 120 ASN B N 1
ATOM 2101 C CA . ASN B 1 120 ? -5.582 0.776 4.152 1 97.75 120 ASN B CA 1
ATOM 2102 C C . ASN B 1 120 ? -6.898 1.547 4.227 1 97.75 120 ASN B C 1
ATOM 2104 O O . ASN B 1 120 ? -7.25 2.08 5.277 1 97.75 120 ASN B O 1
ATOM 2108 N N . PRO B 1 121 ? -7.664 1.592 3.162 1 95.94 121 PRO B N 1
ATOM 2109 C CA . PRO B 1 121 ? -8.883 2.402 3.184 1 95.94 121 PRO B CA 1
ATOM 2110 C C . PRO B 1 121 ? -9.93 1.862 4.152 1 95.94 121 PRO B C 1
ATOM 2112 O O . PRO B 1 121 ? -10.773 2.621 4.641 1 95.94 121 PRO B O 1
ATOM 2115 N N . LEU B 1 122 ? -9.938 0.586 4.43 1 93.81 122 LEU B N 1
ATOM 2116 C CA . LEU B 1 122 ? -10.898 0.029 5.379 1 93.81 122 LEU B CA 1
ATOM 2117 C C . LEU B 1 122 ? -10.695 0.615 6.77 1 93.81 122 LEU B C 1
ATOM 2119 O O . LEU B 1 122 ? -11.656 0.926 7.469 1 93.81 122 LEU B O 1
ATOM 2123 N N . ARG B 1 123 ? -9.414 0.773 7.152 1 94.12 123 ARG B N 1
ATOM 2124 C CA . ARG B 1 123 ? -9.102 1.345 8.461 1 94.12 123 ARG B CA 1
ATOM 2125 C C . ARG B 1 123 ? -9.523 2.809 8.531 1 94.12 123 ARG B C 1
ATOM 2127 O O . ARG B 1 123 ? -10.016 3.27 9.562 1 94.12 123 ARG B O 1
ATOM 2134 N N . HIS B 1 124 ? -9.266 3.498 7.465 1 92.12 124 HIS B N 1
ATOM 2135 C CA . HIS B 1 124 ? -9.633 4.906 7.402 1 92.12 124 HIS B CA 1
ATOM 2136 C C . HIS B 1 124 ? -11.141 5.086 7.484 1 92.12 124 HIS B C 1
ATOM 2138 O O . HIS B 1 124 ? -11.633 5.91 8.258 1 92.12 124 HIS B O 1
ATOM 2144 N N . LEU B 1 125 ? -11.875 4.348 6.711 1 91.25 125 LEU B N 1
ATOM 2145 C CA . LEU B 1 125 ? -13.336 4.426 6.715 1 91.25 125 LEU B CA 1
ATOM 2146 C C . LEU B 1 125 ? -13.891 4.059 8.086 1 91.25 125 LEU B C 1
ATOM 2148 O O . LEU B 1 125 ? -14.836 4.691 8.57 1 91.25 125 LEU B O 1
ATOM 2152 N N . GLU B 1 126 ? -13.383 3.02 8.68 1 90.5 126 GLU B N 1
ATOM 2153 C CA . GLU B 1 126 ? -13.812 2.635 10.023 1 90.5 126 GLU B CA 1
ATOM 2154 C C . GLU B 1 126 ? -13.633 3.783 11.008 1 90.5 126 GLU B C 1
ATOM 2156 O O . GLU B 1 126 ? -14.516 4.055 11.82 1 90.5 126 GLU B O 1
ATOM 2161 N N . ALA B 1 127 ? -12.523 4.445 10.977 1 90 127 ALA B N 1
ATOM 2162 C CA . ALA B 1 127 ? -12.227 5.566 11.859 1 90 127 ALA B CA 1
ATOM 2163 C C . ALA B 1 127 ? -13.234 6.699 11.664 1 90 127 ALA B C 1
ATOM 2165 O O . ALA B 1 127 ? -13.523 7.445 12.609 1 90 127 ALA B O 1
ATOM 2166 N N . LEU B 1 128 ? -13.734 6.84 10.445 1 86.75 128 LEU B N 1
ATOM 2167 C CA . LEU B 1 128 ? -14.68 7.91 10.125 1 86.75 128 LEU B CA 1
ATOM 2168 C C . LEU B 1 128 ? -16.109 7.504 10.477 1 86.75 128 LEU B C 1
ATOM 2170 O O . LEU B 1 128 ? -17.031 8.297 10.336 1 86.75 128 LEU B O 1
ATOM 2174 N N . GLY B 1 129 ? -16.328 6.305 10.977 1 83.69 129 GLY B N 1
ATOM 2175 C CA . GLY B 1 129 ? -17.641 5.852 11.383 1 83.69 129 GLY B CA 1
ATOM 2176 C C . GLY B 1 129 ? -18.281 4.906 10.375 1 83.69 129 GLY B C 1
ATOM 2177 O O . GLY B 1 129 ? -19.5 4.707 10.391 1 83.69 129 GLY B O 1
ATOM 2178 N N . GLY B 1 130 ? -17.484 4.348 9.438 1 79.75 130 GLY B N 1
ATOM 2179 C CA . GLY B 1 130 ? -17.984 3.441 8.422 1 79.75 130 GLY B CA 1
ATOM 2180 C C . GLY B 1 130 ? -18.25 4.125 7.086 1 79.75 130 GLY B C 1
ATOM 2181 O O . GLY B 1 130 ? -18.062 5.336 6.961 1 79.75 130 GLY B O 1
ATOM 2182 N N . VAL B 1 131 ? -18.594 3.266 6.109 1 71.12 131 VAL B N 1
ATOM 2183 C CA . VAL B 1 131 ? -18.719 3.717 4.727 1 71.12 131 VAL B CA 1
ATOM 2184 C C . VAL B 1 131 ? -19.781 4.801 4.625 1 71.12 131 VAL B C 1
ATOM 2186 O O . VAL B 1 131 ? -19.578 5.82 3.957 1 71.12 131 VAL B O 1
ATOM 2189 N N . GLU B 1 132 ? -20.906 4.531 5.289 1 71 132 GLU B N 1
ATOM 2190 C CA . GLU B 1 132 ? -22 5.504 5.223 1 71 132 GLU B CA 1
ATOM 2191 C C . GLU B 1 132 ? -21.578 6.84 5.832 1 71 132 GLU B C 1
ATOM 2193 O O . GLU B 1 132 ? -21.844 7.898 5.258 1 71 132 GLU B O 1
ATOM 2198 N N . ALA B 1 133 ? -21.016 6.812 6.914 1 68.81 133 ALA B N 1
ATOM 2199 C CA . ALA B 1 133 ? -20.547 8.031 7.566 1 68.81 133 ALA B CA 1
ATOM 2200 C C . ALA B 1 133 ? -19.469 8.719 6.73 1 68.81 133 ALA B C 1
ATOM 2202 O O . ALA B 1 133 ? -19.469 9.945 6.594 1 68.81 133 ALA B O 1
ATOM 2203 N N . ALA B 1 134 ? -18.656 7.988 6.105 1 65.75 134 ALA B N 1
ATOM 2204 C CA . ALA B 1 134 ? -17.594 8.492 5.258 1 65.75 134 ALA B CA 1
ATOM 2205 C C . ALA B 1 134 ? -18.141 9.211 4.031 1 65.75 134 ALA B C 1
ATOM 2207 O O . ALA B 1 134 ? -17.625 10.25 3.621 1 65.75 134 ALA B O 1
ATOM 2208 N N . ALA B 1 135 ? -19.188 8.68 3.486 1 64.38 135 ALA B N 1
ATOM 2209 C CA . ALA B 1 135 ? -19.797 9.273 2.305 1 64.38 135 ALA B CA 1
ATOM 2210 C C . ALA B 1 135 ? -20.344 10.672 2.613 1 64.38 135 ALA B C 1
ATOM 2212 O O . ALA B 1 135 ? -20.219 11.586 1.795 1 64.38 135 ALA B O 1
ATOM 2213 N N . LYS B 1 136 ? -20.953 10.812 3.699 1 65.31 136 LYS B N 1
ATOM 2214 C CA . LYS B 1 136 ? -21.484 12.102 4.109 1 65.31 136 LYS B CA 1
ATOM 2215 C C . LYS B 1 136 ? -20.391 13.156 4.227 1 65.31 136 LYS B C 1
ATOM 2217 O O . LYS B 1 136 ? -20.578 14.312 3.852 1 65.31 136 LYS B O 1
ATOM 2222 N N . ILE B 1 137 ? -19.266 12.773 4.641 1 57.91 137 ILE B N 1
ATOM 2223 C CA . ILE B 1 137 ? -18.109 13.664 4.82 1 57.91 137 ILE B CA 1
ATOM 2224 C C . ILE B 1 137 ? -17.578 14.094 3.457 1 57.91 137 ILE B C 1
ATOM 2226 O O . ILE B 1 137 ? -17.281 15.266 3.238 1 57.91 137 ILE B O 1
ATOM 2230 N N . VAL B 1 138 ? -17.516 13.195 2.574 1 56.12 138 VAL B N 1
ATOM 2231 C CA . VAL B 1 138 ? -16.984 13.453 1.243 1 56.12 138 VAL B CA 1
ATOM 2232 C C . VAL B 1 138 ? -17.953 14.328 0.454 1 56.12 138 VAL B C 1
ATOM 2234 O O . VAL B 1 138 ? -17.531 15.242 -0.259 1 56.12 138 VAL B O 1
ATOM 2237 N N . GLN B 1 139 ? -19.156 13.891 0.505 1 53.09 139 GLN B N 1
ATOM 2238 C CA . GLN B 1 139 ? -20.188 14.656 -0.191 1 53.09 139 GLN B CA 1
ATOM 2239 C C . GLN B 1 139 ? -20.375 16.031 0.447 1 53.09 139 GLN B C 1
ATOM 2241 O O . GLN B 1 139 ? -20.781 16.984 -0.224 1 53.09 139 GLN B O 1
ATOM 2246 N N . GLY B 1 140 ? -20.297 15.984 1.729 1 46.81 140 GLY B N 1
ATOM 2247 C CA . GLY B 1 140 ? -20.5 17.234 2.438 1 46.81 140 GLY B CA 1
ATOM 2248 C C . GLY B 1 140 ? -19.312 18.172 2.35 1 46.81 140 GLY B C 1
ATOM 2249 O O . GLY B 1 140 ? -19.359 19.297 2.836 1 46.81 140 GLY B O 1
ATOM 2250 N N . ALA B 1 141 ? -18.016 17.75 2.094 1 42.91 141 ALA B N 1
ATOM 2251 C CA . ALA B 1 141 ? -16.875 18.625 1.844 1 42.91 141 ALA B CA 1
ATOM 2252 C C . ALA B 1 141 ? -16.984 19.297 0.475 1 42.91 141 ALA B C 1
ATOM 2254 O O . ALA B 1 141 ? -17.531 18.703 -0.464 1 42.91 141 ALA B O 1
#

Nearest PDB structures (foldseek):
  1z1s-assembly1_A  TM=9.979E-01  e=2.865E-25  Pseudomonas aeruginosa PAO1
  4j8t-assembly5_A  TM=9.872E-01  e=9.065E-23  Pseudomonas aeruginosa PAO1
  5bvb-assembly1_A  TM=9.727E-01  e=6.673E-23  synthetic construct
  5bvb-assembly6_D-2  TM=9.583E-01  e=3.942E-22  synthetic construct
  4j9a-assembly1_A  TM=9.671E-01  e=1.823E-21  Pseudomonas aeruginosa PAO1